Protein 3KBY (pdb70)

InterPro domains:
  IPR024469 Protein of unknown function DUF2538 [PF10804] (7-161)

Foldseek 3Di:
DPVVCVVVVVVVVVCLVVLVPADDPDVQLVVQLVVQCVLLVCVVPQLLSSLLSSLCSRCLNVVLDPQNPDPGSCPQQADPVAGDPSCPGDPLSNLVSQVSVVVVVRARDVVTSVVSVDPDPSNSSSVRSVCSNVVVPD/DPCCCLVVCLVPVVCVPCLVVQDDPDVQLSVQLVVVCVVQVVPVVQLLQSLLSSLCSRVQNVVLDPVVPQPGSCNQQADPVAGDPSCPGDPLSVLLNQVSVVVVPDARDVVTSVVSVDPDPSNSSSSSSVSSNNSNPD

Secondary structure (DSSP, 8-state):
------HHHHHHHH--TTGGGS--SSHHHHHHHHHHHHH-GGGTT-HHHHHHHHHHTSHHHHTTS-TTS-SSTTTTSEETTEE-----S-HHHHHHHHHHHHHTT---SSS-S-------S---HHHHHHHHHTTT--/------HHHHHTTT---SGGGS--SSHHHHHHHHHHHHHTTTTTTSHHHHHHHHHHTSHHHHTTS-GGG-SSTTGGGEETTEE-----S-HHHHHHHHHHHHHTT---SSS-S-------S---HHHHHHHHHTTT--

B-factor: mean 18.01, std 6.35, range [8.07, 43.48]

Organism: Staphylococcus aureus (NCBI:txid1280)

Sequence (276 aa):
GSHFNLEQQIIHSQDAHFRSEFFYVNHEHRENYEALLIYYKNSIDNPIVDGACYILALPEIFNSVDVFESELPFSWVYDENGITETKSLSIPLQYLVAAALEVTDVNIFKPSGFTGNNWNIAQRIFWQYTAIIRKEALGSHFNLEQQIIHSQDAHFRSEFFYVNHEHRENYEALLIYYKNSSIDNPIVDGACYILALPEIFNSVDVFESELPFSWVYDENGITETKSLSIPLQYLVAAALEVTDVNIFKPSGFTGNNWNIAQRIFWQYTAIIRKEAL

Solvent-accessible surface area: 14505 Å² total

Nearest PDB structures (foldseek):
  3kby-assembly1_B  TM=8.757E-01  e=1.570E-16  Staphylococcus aureus
  3kby-assembly1_B  TM=1.007E+00  e=5.842E-18  Staphylococcus aureus

Structure (mmCIF, N/CA/C/O backbone):
data_3KBY
#
_entry.id   3KBY
#
_cell.length_a   39.640
_cell.length_b   69.230
_cell.length_c   59.951
_cell.angle_alpha   90.00
_cell.angle_beta   105.29
_cell.angle_gamma   90.00
#
_symmetry.space_group_name_H-M   'P 1 21 1'
#
loop_
_entity.id
_entity.type
_entity.pdbx_description
1 polymer 'Putative uncharacterized protein'
2 non-polymer 1,2-ETHANEDIOL
3 water water
#
loop_
_atom_site.group_PDB
_atom_site.id
_atom_site.type_symbol
_atom_site.label_atom_id
_atom_site.label_alt_id
_atom_site.label_comp_id
_atom_site.label_asym_id
_atom_site.label_entity_id
_atom_site.label_seq_id
_atom_site.pdbx_PDB_ins_code
_atom_site.Cartn_x
_atom_site.Cartn_y
_atom_site.Cartn_z
_atom_site.occupancy
_atom_site.B_iso_or_equiv
_atom_site.auth_seq_id
_atom_site.auth_comp_id
_atom_site.auth_asym_id
_atom_site.auth_atom_id
_atom_site.pdbx_PDB_model_num
ATOM 1 N N . GLY A 1 1 ? -32.225 8.254 26.220 1.00 23.23 -2 GLY A N 1
ATOM 2 C CA . GLY A 1 1 ? -32.070 9.445 27.108 1.00 22.67 -2 GLY A CA 1
ATOM 3 C C . GLY A 1 1 ? -32.466 10.735 26.411 1.00 22.38 -2 GLY A C 1
ATOM 4 O O . GLY A 1 1 ? -33.209 10.711 25.424 1.00 22.53 -2 GLY A O 1
ATOM 5 N N . SER A 1 2 ? -31.959 11.859 26.918 1.00 21.39 -1 SER A N 1
ATOM 6 C CA . SER A 1 2 ? -32.322 13.188 26.410 1.00 20.27 -1 SER A CA 1
ATOM 7 C C . SER A 1 2 ? -31.760 13.440 25.024 1.00 19.55 -1 SER A C 1
ATOM 8 O O . SER A 1 2 ? -30.943 12.648 24.520 1.00 19.04 -1 SER A O 1
ATOM 11 N N . HIS A 1 3 ? -32.156 14.561 24.421 1.00 18.37 0 HIS A N 1
ATOM 12 C CA . HIS A 1 3 ? -31.623 14.912 23.112 1.00 17.72 0 HIS A CA 1
ATOM 13 C C . HIS A 1 3 ? -30.124 15.228 23.116 1.00 17.54 0 HIS A C 1
ATOM 14 O O . HIS A 1 3 ? -29.424 14.860 22.181 1.00 16.91 0 HIS A O 1
ATOM 29 N N . PHE A 1 5 ? -28.019 13.850 25.052 1.00 16.48 2 PHE A N 1
ATOM 30 C CA . PHE A 1 5 ? -27.397 12.544 25.135 1.00 17.00 2 PHE A CA 1
ATOM 31 C C . PHE A 1 5 ? -27.325 11.902 23.745 1.00 17.28 2 PHE A C 1
ATOM 32 O O . PHE A 1 5 ? -26.279 11.385 23.366 1.00 16.31 2 PHE A O 1
ATOM 40 N N . ASN A 1 6 ? -28.427 11.948 22.999 1.00 17.64 3 ASN A N 1
ATOM 41 C CA . ASN A 1 6 ? -28.436 11.451 21.603 1.00 18.82 3 ASN A CA 1
ATOM 42 C C . ASN A 1 6 ? -27.374 12.115 20.749 1.00 18.27 3 ASN A C 1
ATOM 43 O O . ASN A 1 6 ? -26.658 11.452 20.011 1.00 18.52 3 ASN A O 1
ATOM 56 N N . LEU A 1 8 ? -24.602 13.577 21.764 1.00 17.21 5 LEU A N 1
ATOM 57 C CA . LEU A 1 8 ? -23.276 13.218 22.243 1.00 17.61 5 LEU A CA 1
ATOM 58 C C . LEU A 1 8 ? -22.894 11.815 21.771 1.00 17.62 5 LEU A C 1
ATOM 59 O O . LEU A 1 8 ? -21.761 11.597 21.340 1.00 17.22 5 LEU A O 1
ATOM 64 N N . GLU A 1 9 ? -23.845 10.882 21.851 1.00 18.24 6 GLU A N 1
ATOM 65 C CA . GLU A 1 9 ? -23.639 9.510 21.397 1.00 19.77 6 GLU A CA 1
ATOM 66 C C . GLU A 1 9 ? -23.287 9.466 19.917 1.00 19.93 6 GLU A C 1
ATOM 67 O O . GLU A 1 9 ? -22.425 8.688 19.509 1.00 19.95 6 GLU A O 1
ATOM 73 N N . GLN A 1 10 ? -23.950 10.304 19.125 1.00 19.94 7 GLN A N 1
ATOM 74 C CA . GLN A 1 10 ? -23.690 10.363 17.690 1.00 20.69 7 GLN A CA 1
ATOM 75 C C . GLN A 1 10 ? -22.332 10.952 17.336 1.00 19.88 7 GLN A C 1
ATOM 76 O O . GLN A 1 10 ? -21.700 10.483 16.407 1.00 19.69 7 GLN A O 1
ATOM 82 N N . GLN A 1 11 ? -21.903 11.978 18.071 1.00 18.89 8 GLN A N 1
ATOM 83 C CA . GLN A 1 11 ? -20.563 12.529 17.931 1.00 18.83 8 GLN A CA 1
ATOM 84 C C . GLN A 1 11 ? -19.538 11.427 18.234 1.00 18.04 8 GLN A C 1
ATOM 85 O O . GLN A 1 11 ? -18.563 11.264 17.497 1.00 18.41 8 GLN A O 1
ATOM 91 N N . ILE A 1 12 ? -19.786 10.654 19.295 1.00 17.28 9 ILE A N 1
ATOM 92 C CA . ILE A 1 12 ? -18.896 9.553 19.690 1.00 16.81 9 ILE A CA 1
ATOM 93 C C . ILE A 1 12 ? -18.832 8.478 18.590 1.00 16.90 9 ILE A C 1
ATOM 94 O O . ILE A 1 12 ? -17.745 8.064 18.160 1.00 16.72 9 ILE A O 1
ATOM 99 N N . ILE A 1 13 ? -19.996 8.051 18.124 1.00 16.58 10 ILE A N 1
ATOM 100 C CA . ILE A 1 13 ? -20.061 7.054 17.067 1.00 17.60 10 ILE A CA 1
ATOM 101 C C . ILE A 1 13 ? -19.370 7.579 15.812 1.00 17.62 10 ILE A C 1
ATOM 102 O O . ILE A 1 13 ? -18.579 6.870 15.199 1.00 16.52 10 ILE A O 1
ATOM 107 N N . HIS A 1 14 ? -19.643 8.832 15.453 1.00 18.49 11 HIS A N 1
ATOM 108 C CA . HIS A 1 14 ? -19.048 9.406 14.250 1.00 19.55 11 HIS A CA 1
ATOM 109 C C . HIS A 1 14 ? -17.521 9.446 14.349 1.00 19.26 11 HIS A C 1
ATOM 110 O O . HIS A 1 14 ? -16.821 9.124 13.393 1.00 19.55 11 HIS A O 1
ATOM 117 N N . SER A 1 15 ? -17.008 9.835 15.507 1.00 19.34 12 SER A N 1
ATOM 118 C CA . SER A 1 15 ? -15.561 9.909 15.700 1.00 19.24 12 SER A CA 1
ATOM 119 C C . SER A 1 15 ? -14.902 8.510 15.680 1.00 18.72 12 SER A C 1
ATOM 120 O O . SER A 1 15 ? -13.788 8.367 15.186 1.00 17.71 12 SER A O 1
ATOM 123 N N . GLN A 1 16 ? -15.603 7.487 16.178 1.00 18.21 13 GLN A N 1
ATOM 124 C CA . GLN A 1 16 ? -15.143 6.093 16.048 1.00 18.61 13 GLN A CA 1
ATOM 125 C C . GLN A 1 16 ? -15.100 5.647 14.576 1.00 18.79 13 GLN A C 1
ATOM 126 O O . GLN A 1 16 ? -14.147 4.973 14.153 1.00 18.64 13 GLN A O 1
ATOM 132 N N . ASP A 1 17 ? -16.126 6.021 13.811 1.00 18.46 14 ASP A N 1
ATOM 133 C CA . ASP A 1 17 ? -16.183 5.711 12.373 1.00 19.31 14 ASP A CA 1
ATOM 134 C C . ASP A 1 17 ? -15.016 6.405 11.653 1.00 18.24 14 ASP A C 1
ATOM 135 O O . ASP A 1 17 ? -14.359 5.803 10.805 1.00 16.91 14 ASP A O 1
ATOM 148 N N . ALA A 1 19 ? -12.117 7.343 12.969 1.00 18.28 16 ALA A N 1
ATOM 149 C CA . ALA A 1 19 ? -10.890 6.644 13.375 1.00 18.24 16 ALA A CA 1
ATOM 150 C C . ALA A 1 19 ? -10.681 5.374 12.541 1.00 18.86 16 ALA A C 1
ATOM 151 O O . ALA A 1 19 ? -9.555 5.088 12.113 1.00 18.51 16 ALA A O 1
ATOM 153 N N . HIS A 1 20 ? -11.763 4.633 12.292 1.00 19.83 17 HIS A N 1
ATOM 154 C CA . HIS A 1 20 ? -11.712 3.438 11.444 1.00 20.86 17 HIS A CA 1
ATOM 155 C C . HIS A 1 20 ? -11.309 3.766 9.999 1.00 20.48 17 HIS A C 1
ATOM 156 O O . HIS A 1 20 ? -10.480 3.072 9.417 1.00 21.03 17 HIS A O 1
ATOM 163 N N . PHE A 1 21 ? -11.902 4.821 9.442 1.00 19.80 18 PHE A N 1
ATOM 164 C CA . PHE A 1 21 ? -11.552 5.356 8.124 1.00 19.68 18 PHE A CA 1
ATOM 165 C C . PHE A 1 21 ? -10.049 5.737 8.018 1.00 19.01 18 PHE A C 1
ATOM 166 O O . PHE A 1 21 ? -9.348 5.302 7.089 1.00 18.64 18 PHE A O 1
ATOM 174 N N . ARG A 1 22 ? -9.557 6.507 8.986 1.00 17.54 19 ARG A N 1
ATOM 175 C CA . ARG A 1 22 ? -8.145 6.895 9.022 1.00 16.87 19 ARG A CA 1
ATOM 176 C C . ARG A 1 22 ? -7.183 5.692 9.099 1.00 16.43 19 ARG A C 1
ATOM 177 O O . ARG A 1 22 ? -6.054 5.761 8.610 1.00 16.31 19 ARG A O 1
ATOM 185 N N . SER A 1 23 ? -7.642 4.594 9.696 1.00 16.96 20 SER A N 1
ATOM 186 C CA . SER A 1 23 ? -6.811 3.396 9.845 1.00 17.54 20 SER A CA 1
ATOM 187 C C . SER A 1 23 ? -6.411 2.782 8.495 1.00 17.27 20 SER A C 1
ATOM 188 O O . SER A 1 23 ? -5.422 2.052 8.428 1.00 18.17 20 SER A O 1
ATOM 191 N N . GLU A 1 24 ? -7.182 3.063 7.443 1.00 16.34 21 GLU A N 1
ATOM 192 C CA . GLU A 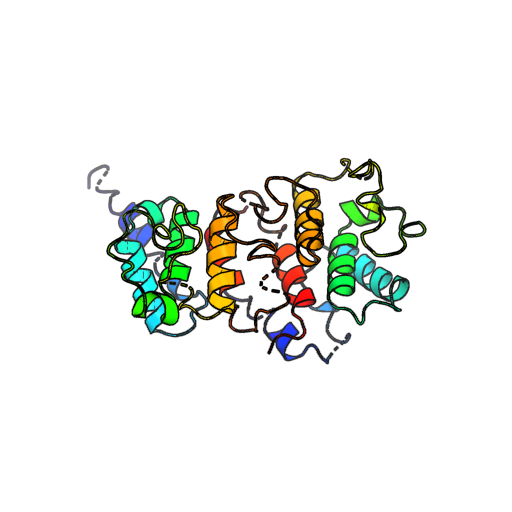1 24 ? -6.924 2.537 6.090 1.00 16.57 21 GLU A CA 1
ATOM 193 C C . GLU A 1 24 ? -6.054 3.459 5.202 1.00 14.79 21 GLU A C 1
ATOM 194 O O . GLU A 1 24 ? -5.771 3.124 4.044 1.00 14.05 21 GLU A O 1
ATOM 200 N N . PHE A 1 25 ? -5.631 4.610 5.734 1.00 12.79 22 PHE A N 1
ATOM 201 C CA . PHE A 1 25 ? -4.818 5.570 4.971 1.00 12.44 22 PHE A CA 1
ATOM 202 C C . PHE A 1 25 ? -3.434 5.011 4.698 1.00 12.34 22 PHE A C 1
ATOM 203 O O . PHE A 1 25 ? -2.979 4.087 5.389 1.00 12.15 22 PHE A O 1
ATOM 211 N N . PHE A 1 26 ? -2.743 5.588 3.721 1.00 11.92 23 PHE A N 1
ATOM 212 C CA . PHE A 1 26 ? -1.315 5.329 3.587 1.00 12.11 23 PHE A CA 1
ATOM 213 C C . PHE A 1 26 ? -0.571 5.972 4.762 1.00 12.25 23 PHE A C 1
ATOM 214 O O . PHE A 1 26 ? -0.860 7.112 5.116 1.00 12.16 23 PHE A O 1
ATOM 222 N N . TYR A 1 27 ? 0.377 5.233 5.344 1.00 11.74 24 TYR A N 1
ATOM 223 C CA . TYR A 1 27 ? 1.348 5.769 6.296 1.00 12.06 24 TYR A CA 1
ATOM 224 C C . TYR A 1 27 ? 2.726 5.200 5.975 1.00 12.30 24 TYR A C 1
ATOM 225 O O . TYR A 1 27 ? 2.842 4.058 5.505 1.00 13.06 24 TYR A O 1
ATOM 234 N N . VAL A 1 28 ? 3.777 5.967 6.230 1.00 12.26 25 VAL A N 1
ATOM 235 C CA . VAL A 1 28 ? 5.124 5.454 5.954 1.00 13.03 25 VAL A CA 1
ATOM 236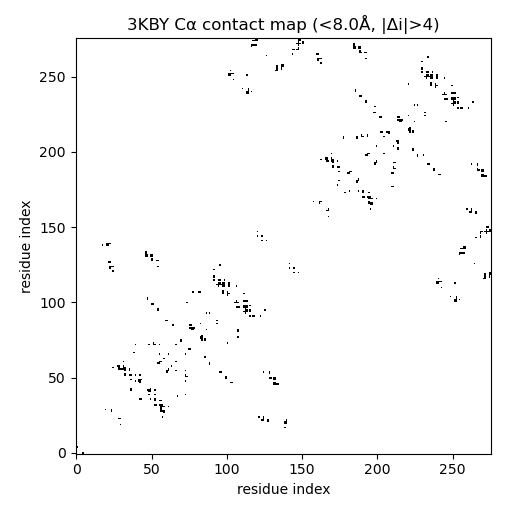 C C . VAL A 1 28 ? 5.477 4.339 6.926 1.00 13.08 25 VAL A C 1
ATOM 237 O O . VAL A 1 28 ? 6.248 3.450 6.577 1.00 12.55 25 VAL A O 1
ATOM 241 N N . ASN A 1 29 ? 4.900 4.391 8.129 1.00 12.44 26 ASN A N 1
ATOM 242 C CA . ASN A 1 29 ? 5.032 3.315 9.136 1.00 12.99 26 ASN A CA 1
ATOM 243 C C . ASN A 1 29 ? 4.032 3.499 10.274 1.00 12.69 26 ASN A C 1
ATOM 244 O O . ASN A 1 29 ? 3.244 4.442 10.268 1.00 11.60 26 ASN A O 1
ATOM 249 N N . HIS A 1 30 ? 4.057 2.594 11.251 1.00 12.70 27 HIS A N 1
ATOM 250 C CA . HIS A 1 30 ? 3.114 2.677 12.368 1.00 13.41 27 HIS A CA 1
ATOM 251 C C . HIS A 1 30 ? 3.327 3.917 13.240 1.00 12.99 27 HIS A C 1
ATOM 252 O O . HIS A 1 30 ? 2.376 4.415 13.832 1.00 13.11 27 HIS A O 1
ATOM 259 N N . GLU A 1 31 ? 4.573 4.382 13.335 1.00 13.20 28 GLU A N 1
ATOM 260 C CA . GLU A 1 31 ? 4.888 5.627 14.066 1.00 13.71 28 GLU A CA 1
ATOM 261 C C . GLU A 1 31 ? 4.174 6.818 13.438 1.00 13.06 28 GLU A C 1
ATOM 262 O O . GLU A 1 31 ? 3.558 7.633 14.129 1.00 12.46 28 GLU A O 1
ATOM 268 N N . HIS A 1 32 ? 4.261 6.913 12.116 1.00 12.09 29 HIS A N 1
ATOM 269 C CA . HIS A 1 32 ? 3.555 7.954 11.380 1.00 11.47 29 HIS A CA 1
ATOM 270 C C . HIS A 1 32 ? 2.063 7.957 11.755 1.00 11.75 29 HIS A C 1
ATOM 271 O O . HIS A 1 32 ? 1.479 9.019 12.039 1.00 10.74 29 HIS A O 1
ATOM 278 N N . ARG A 1 33 ? 1.450 6.773 11.784 1.00 11.86 30 ARG A N 1
ATOM 279 C CA . ARG A 1 33 ? 0.042 6.683 12.176 1.00 12.40 30 ARG A CA 1
ATOM 280 C C . ARG A 1 33 ? -0.194 7.147 13.617 1.00 12.37 30 ARG A C 1
ATOM 281 O O . ARG A 1 33 ? -1.135 7.906 13.875 1.00 12.19 30 ARG A O 1
ATOM 289 N N . GLU A 1 34 ? 0.645 6.697 14.552 1.00 12.30 31 GLU A N 1
ATOM 290 C CA . GLU A 1 34 ? 0.482 7.061 15.977 1.00 13.13 31 GLU A CA 1
ATOM 291 C C . GLU A 1 34 ? 0.602 8.587 16.163 1.00 12.26 31 GLU A C 1
ATOM 292 O O . GLU A 1 34 ? -0.217 9.209 16.858 1.00 12.49 31 GLU A O 1
ATOM 298 N N . ASN A 1 35 ? 1.625 9.167 15.523 1.00 11.81 32 ASN A N 1
ATOM 299 C CA . ASN A 1 35 ? 1.868 10.615 15.539 1.00 11.32 32 ASN A CA 1
ATOM 300 C C . ASN A 1 35 ? 0.649 11.398 15.040 1.00 11.35 32 ASN A C 1
ATOM 301 O O . ASN A 1 35 ? 0.246 12.430 15.603 1.00 10.53 32 ASN A O 1
ATOM 306 N N . TYR A 1 36 ? 0.066 10.900 13.961 1.00 10.77 33 TYR A N 1
ATOM 307 C CA . TYR A 1 36 ? -1.045 11.550 13.328 1.00 11.37 33 TYR A CA 1
ATOM 308 C C . TYR A 1 36 ? -2.222 11.624 14.308 1.00 11.88 33 TYR A C 1
ATOM 309 O O . TYR A 1 36 ? -2.803 12.700 14.485 1.00 11.61 33 TYR A O 1
ATOM 318 N N . GLU A 1 37 ? -2.532 10.505 14.970 1.00 12.13 34 GLU A N 1
ATOM 319 C CA . GLU A 1 37 ? -3.648 10.470 15.921 1.00 13.06 34 GLU A CA 1
ATOM 320 C C . GLU A 1 37 ? -3.380 11.415 17.100 1.00 12.91 34 GLU A C 1
ATOM 321 O O . GLU A 1 37 ? -4.287 12.103 17.560 1.00 12.80 34 GLU A O 1
ATOM 327 N N . ALA A 1 38 ? -2.129 11.466 17.554 1.00 12.26 35 ALA A N 1
ATOM 328 C CA . ALA A 1 38 ? -1.701 12.383 18.608 1.00 12.40 35 ALA A CA 1
ATOM 329 C C . ALA A 1 38 ? -1.862 13.844 18.200 1.00 12.79 35 ALA A C 1
ATOM 330 O O . ALA A 1 38 ? -2.334 14.665 18.995 1.00 13.20 35 ALA A O 1
ATOM 332 N N . LEU A 1 39 ? -1.497 14.172 16.959 1.00 13.10 36 LEU A N 1
ATOM 333 C CA . LEU A 1 39 ? -1.618 15.561 16.480 1.00 13.34 36 LEU A CA 1
ATOM 334 C C . LEU A 1 39 ? -3.087 15.969 16.284 1.00 13.53 36 LEU A C 1
ATOM 335 O O . LEU A 1 39 ? -3.470 17.113 16.581 1.00 14.25 36 LEU A O 1
ATOM 340 N N . LEU A 1 40 ? -3.917 15.033 15.834 1.00 13.86 37 LEU A N 1
ATOM 341 C CA . LEU A 1 40 ? -5.339 15.315 15.655 1.00 14.70 37 LEU A CA 1
ATOM 342 C C . LEU A 1 40 ? -5.990 15.699 16.977 1.00 15.53 37 LEU A C 1
ATOM 343 O O . LEU A 1 40 ? -6.840 16.593 17.008 1.00 15.53 37 LEU A O 1
ATOM 348 N N . ILE A 1 41 ? -5.572 15.029 18.054 1.00 16.28 38 ILE A N 1
ATOM 349 C CA . ILE A 1 41 ? -6.032 15.369 19.406 1.00 17.38 38 ILE A CA 1
ATOM 350 C C . ILE A 1 41 ? -5.532 16.760 19.796 1.00 18.09 38 ILE A C 1
ATOM 351 O O . ILE A 1 41 ? -6.301 17.570 20.293 1.00 18.36 38 ILE A O 1
ATOM 356 N N . TYR A 1 42 ? -4.242 17.029 19.569 1.00 18.75 39 TYR A N 1
ATOM 357 C CA . TYR A 1 42 ? -3.645 18.306 19.939 1.00 19.91 39 TYR A CA 1
ATOM 358 C C . TYR A 1 42 ? -4.280 19.500 19.210 1.00 21.41 39 TYR A C 1
ATOM 359 O O . TYR A 1 42 ? -4.647 20.493 19.848 1.00 20.48 39 TYR A O 1
ATOM 368 N N . TYR A 1 43 ? -4.407 19.397 17.884 1.00 22.71 40 TYR A N 1
ATOM 369 C CA . TYR A 1 43 ? -5.004 20.457 17.063 1.00 25.22 40 TYR A CA 1
ATOM 370 C C . TYR A 1 43 ? -6.501 20.219 16.859 1.00 26.76 40 TYR A C 1
ATOM 371 O O . TYR A 1 43 ? -6.908 19.724 15.816 1.00 27.86 40 TYR A O 1
ATOM 380 N N . LYS A 1 44 ? -7.313 20.591 17.848 1.00 28.52 41 LYS A N 1
ATOM 381 C CA . LYS A 1 44 ? -8.786 20.386 17.831 1.00 29.95 41 LYS A CA 1
ATOM 382 C C . LYS A 1 44 ? -9.562 20.921 16.622 1.00 30.15 41 LYS A C 1
ATOM 383 O O . LYS A 1 44 ? -10.634 20.396 16.310 1.00 30.71 41 LYS A O 1
ATOM 389 N N . ASN A 1 45 ? -9.047 21.973 15.978 1.00 29.62 42 ASN A N 1
ATOM 390 C CA . ASN A 1 45 ? -9.603 22.496 14.723 1.00 29.05 42 ASN A CA 1
ATOM 391 C C . ASN A 1 45 ? -9.486 21.510 13.550 1.00 28.41 42 ASN A C 1
ATOM 392 O O . ASN A 1 45 ? -9.915 21.803 12.442 1.00 27.40 42 ASN A O 1
ATOM 397 N N . SER A 1 46 ? -8.860 20.363 13.788 1.00 28.29 43 SER A N 1
ATOM 398 C CA . SER A 1 46 ? -8.669 19.352 12.739 1.00 28.63 43 SER A CA 1
ATOM 399 C C . SER A 1 46 ? -9.979 18.632 12.464 1.00 29.15 43 SER A C 1
ATOM 400 O O . SER A 1 46 ? -10.277 18.277 11.323 1.00 29.41 43 SER A O 1
ATOM 403 N N . ILE A 1 47 ? -10.772 18.448 13.517 1.00 30.04 44 ILE A N 1
ATOM 404 C CA . ILE A 1 47 ? -12.060 17.754 13.399 1.00 30.15 44 ILE A CA 1
ATOM 405 C C . ILE A 1 47 ? -13.006 18.415 12.381 1.00 29.58 44 ILE A C 1
ATOM 406 O O . ILE A 1 47 ? -13.838 17.732 11.778 1.00 30.53 44 ILE A O 1
ATOM 411 N N . ASP A 1 48 ? -12.879 19.727 12.177 1.00 28.19 45 ASP A N 1
ATOM 412 C CA . ASP A 1 48 ? -13.761 20.406 11.224 1.00 26.94 45 ASP A CA 1
ATOM 413 C C . ASP A 1 48 ? -13.071 21.111 10.046 1.00 24.58 45 ASP A C 1
ATOM 414 O O . ASP A 1 48 ? -13.727 21.381 9.048 1.00 25.39 45 ASP A O 1
ATOM 419 N N . ASN A 1 49 ? -11.781 21.425 10.160 1.00 21.47 46 ASN A N 1
ATOM 420 C CA . ASN A 1 49 ? -11.065 22.063 9.051 1.00 19.04 46 ASN A CA 1
ATOM 421 C C . ASN A 1 49 ? -10.120 21.073 8.365 1.00 16.64 46 ASN A C 1
ATOM 422 O O . ASN A 1 49 ? -9.062 20.758 8.918 1.00 15.76 46 ASN A O 1
ATOM 427 N N . PRO A 1 50 ? -10.487 20.596 7.153 1.00 14.81 47 PRO A N 1
ATOM 428 C CA . PRO A 1 50 ? -9.645 19.613 6.442 1.00 13.52 47 PRO A CA 1
ATOM 429 C C . PRO A 1 50 ? -8.187 20.055 6.289 1.00 13.02 47 PRO A C 1
ATOM 430 O O . PRO A 1 50 ? -7.312 19.208 6.257 1.00 12.35 47 PRO A O 1
ATOM 434 N N . ILE A 1 51 ? -7.932 21.364 6.222 1.00 13.42 48 ILE A N 1
ATOM 435 C CA . ILE A 1 51 ? -6.569 21.869 6.038 1.00 14.34 48 ILE A CA 1
ATOM 436 C C . ILE A 1 51 ? -5.708 21.583 7.268 1.00 13.48 48 ILE A C 1
ATOM 437 O O . ILE A 1 51 ? -4.513 21.278 7.146 1.00 13.42 48 ILE A O 1
ATOM 442 N N . VAL A 1 52 ? -6.315 21.686 8.452 1.00 12.41 49 VAL A N 1
ATOM 443 C CA . VAL A 1 52 ? -5.609 21.373 9.693 1.00 12.88 49 VAL A CA 1
ATOM 444 C C . VAL A 1 52 ? -5.377 19.864 9.808 1.00 12.38 49 VAL A C 1
ATOM 445 O O . VAL A 1 52 ? -4.300 19.424 10.177 1.00 12.87 49 VAL A O 1
ATOM 449 N N . ASP A 1 53 ? -6.401 19.087 9.479 1.00 11.84 50 ASP A N 1
ATOM 450 C CA . ASP A 1 53 ? -6.273 17.637 9.425 1.00 11.05 50 ASP A CA 1
ATOM 451 C C . ASP A 1 53 ? -5.109 17.224 8.505 1.00 11.11 50 ASP A C 1
ATOM 452 O O . ASP A 1 53 ? -4.226 16.471 8.917 1.00 10.33 50 ASP A O 1
ATOM 457 N N . GLY A 1 54 ? -5.092 17.746 7.279 1.00 10.38 51 GLY A N 1
ATOM 458 C CA . GLY A 1 54 ? -4.001 17.463 6.351 1.00 10.42 51 GLY A CA 1
ATOM 459 C C . GLY A 1 54 ? -2.648 17.849 6.912 1.00 10.18 51 GLY A C 1
ATOM 460 O O . GLY A 1 54 ? -1.674 17.103 6.809 1.00 9.49 51 GLY A O 1
ATOM 461 N N . ALA A 1 55 ? -2.586 19.011 7.546 1.00 10.66 52 ALA A N 1
ATOM 462 C CA . ALA A 1 55 ? -1.352 19.462 8.172 1.00 10.94 52 ALA A CA 1
ATOM 463 C C . ALA A 1 55 ? -0.846 18.497 9.244 1.00 11.03 52 ALA A C 1
ATOM 464 O O . ALA A 1 55 ? 0.349 18.191 9.269 1.00 11.08 52 ALA A O 1
ATOM 466 N N . CYS A 1 56 ? -1.743 18.029 10.121 1.00 11.17 53 CYS A N 1
ATOM 467 C CA . CYS A 1 56 ? -1.407 16.985 11.090 1.00 11.47 53 CYS A CA 1
ATOM 468 C C . CYS A 1 56 ? -0.815 15.738 10.426 1.00 11.32 53 CYS A C 1
ATOM 469 O O . CYS A 1 56 ? 0.108 15.129 10.969 1.00 10.19 53 CYS A O 1
ATOM 472 N N . TYR A 1 57 ? -1.375 15.346 9.275 1.00 11.15 54 TYR A N 1
ATOM 473 C CA . TYR A 1 57 ? -0.880 14.159 8.564 1.00 10.56 54 TYR A CA 1
ATOM 474 C C . TYR A 1 57 ? 0.594 14.344 8.140 1.00 11.45 54 TYR A C 1
ATOM 475 O O . TYR A 1 57 ? 1.395 13.411 8.253 1.00 10.73 54 TYR A O 1
ATOM 484 N N . ILE A 1 58 ? 0.946 15.556 7.700 1.00 10.94 55 ILE A N 1
ATOM 485 C CA . ILE A 1 58 ? 2.323 15.869 7.286 1.00 11.45 55 ILE A CA 1
ATOM 486 C C . ILE A 1 58 ? 3.257 16.000 8.504 1.00 11.02 55 ILE A C 1
ATOM 487 O O . ILE A 1 58 ? 4.342 15.416 8.522 1.00 10.91 55 ILE A O 1
ATOM 492 N N . LEU A 1 59 ? 2.832 16.779 9.503 1.00 10.92 56 LEU A N 1
ATOM 493 C CA . LEU A 1 59 ? 3.619 16.967 10.731 1.00 11.75 56 LEU A CA 1
ATOM 494 C C . LEU A 1 59 ? 3.914 15.654 11.450 1.00 11.47 56 LEU A C 1
ATOM 495 O O . LEU A 1 59 ? 4.932 15.527 12.117 1.00 11.59 56 LEU A O 1
ATOM 500 N N . ALA A 1 60 ? 3.014 14.688 11.288 1.00 11.78 57 ALA A N 1
ATOM 501 C CA . ALA A 1 60 ? 3.194 13.341 11.843 1.00 11.35 57 ALA A CA 1
ATOM 502 C C . ALA A 1 60 ? 4.309 12.509 11.215 1.00 10.85 57 ALA A C 1
ATOM 503 O O . ALA A 1 60 ? 4.716 11.486 11.784 1.00 11.11 57 ALA A O 1
ATOM 505 N N . LEU A 1 61 ? 4.769 12.887 10.030 1.00 11.44 58 LEU A N 1
ATOM 506 C CA . LEU A 1 61 ? 5.895 12.163 9.413 1.00 12.31 58 LEU A CA 1
ATOM 507 C C . LEU A 1 61 ? 7.078 12.140 10.380 1.00 12.45 58 LEU A C 1
ATOM 508 O O . LEU A 1 61 ? 7.484 13.197 10.868 1.00 13.22 58 LEU A O 1
ATOM 513 N N . PRO A 1 62 ? 7.601 10.943 10.687 1.00 13.80 59 PRO A N 1
ATOM 514 C CA . PRO A 1 62 ? 8.644 10.822 11.714 1.00 14.88 59 PRO A CA 1
ATOM 515 C C . PRO A 1 62 ? 9.839 11.764 11.522 1.00 15.80 59 PRO A C 1
ATOM 516 O O . PRO A 1 62 ? 10.360 12.305 12.507 1.00 15.97 59 PRO A O 1
ATOM 520 N N . GLU A 1 63 ? 10.242 12.008 10.276 1.00 17.05 60 GLU A N 1
ATOM 521 C CA . GLU A 1 63 ? 11.357 12.932 10.027 1.00 18.20 60 GLU A CA 1
ATOM 522 C C . GLU A 1 63 ? 11.040 14.347 10.496 1.00 17.95 60 GLU A C 1
ATOM 523 O O . GLU A 1 63 ? 11.939 15.080 10.930 1.00 18.47 60 GLU A O 1
ATOM 529 N N . ILE A 1 64 ? 9.764 14.732 10.421 1.00 16.71 61 ILE A N 1
ATOM 530 C CA . ILE A 1 64 ? 9.328 16.047 10.910 1.00 17.27 61 ILE A CA 1
ATOM 531 C C . ILE A 1 64 ? 9.040 15.959 12.409 1.00 17.52 61 ILE A C 1
ATOM 532 O O . ILE A 1 64 ? 9.587 16.728 13.204 1.00 18.14 61 ILE A O 1
ATOM 537 N N . PHE A 1 65 ? 8.173 15.018 12.777 1.00 17.74 62 PHE A N 1
ATOM 538 C CA . PHE A 1 65 ? 7.713 14.846 14.152 1.00 18.35 62 PHE A CA 1
ATOM 539 C C . PHE A 1 65 ? 8.870 14.755 15.154 1.00 19.30 62 PHE A C 1
ATOM 540 O O . PHE A 1 65 ? 8.785 15.296 16.247 1.00 20.32 62 PHE A O 1
ATOM 548 N N . ASN A 1 66 ? 9.936 14.064 14.777 1.00 20.33 63 ASN A N 1
ATOM 549 C CA . ASN A 1 66 ? 11.036 13.784 15.699 1.00 21.91 63 ASN A CA 1
ATOM 550 C C . ASN A 1 66 ? 12.127 14.846 15.691 1.00 23.37 63 ASN A C 1
ATOM 551 O O . ASN A 1 66 ? 13.030 14.824 16.532 1.00 23.35 63 ASN A O 1
ATOM 556 N N . SER A 1 67 ? 12.040 15.776 14.745 1.00 24.45 64 SER A N 1
ATOM 557 C CA . SER A 1 67 ? 13.092 16.785 14.579 1.00 26.14 64 SER A CA 1
ATOM 558 C C . SER A 1 67 ? 12.561 18.167 14.879 1.00 26.43 64 SER A C 1
ATOM 559 O O . SER A 1 67 ? 13.321 19.142 14.888 1.00 27.26 64 SER A O 1
ATOM 562 N N . VAL A 1 68 ? 11.257 18.246 15.138 1.00 26.74 65 VAL A N 1
ATOM 563 C CA . VAL A 1 68 ? 10.556 19.517 15.308 1.00 26.89 65 VAL A CA 1
ATOM 564 C C . VAL A 1 68 ? 9.614 19.453 16.513 1.00 27.82 65 VAL A C 1
ATOM 565 O O . VAL A 1 68 ? 8.885 18.472 16.686 1.00 27.34 65 VAL A O 1
ATOM 569 N N . ASP A 1 69 ? 9.622 20.494 17.349 1.00 28.33 66 ASP A N 1
ATOM 570 C CA . ASP A 1 69 ? 8.677 20.551 18.462 1.00 29.78 66 ASP A CA 1
ATOM 571 C C . ASP A 1 69 ? 7.306 20.962 17.938 1.00 30.08 66 ASP A C 1
ATOM 572 O O . ASP A 1 69 ? 6.949 22.135 17.945 1.00 30.32 66 ASP A O 1
ATOM 577 N N . VAL A 1 70 ? 6.545 19.977 17.479 1.00 30.95 67 VAL A N 1
ATOM 578 C CA . VAL A 1 70 ? 5.237 20.219 16.859 1.00 31.34 67 VAL A CA 1
ATOM 579 C C . VAL A 1 70 ? 4.147 20.580 17.867 1.00 32.14 67 VAL A C 1
ATOM 580 O O . VAL A 1 70 ? 3.070 21.045 17.481 1.00 33.15 67 VAL A O 1
ATOM 584 N N . PHE A 1 71 ? 4.418 20.368 19.153 1.00 32.35 68 PHE A N 1
ATOM 585 C CA . PHE A 1 71 ? 3.434 20.655 20.201 1.00 32.96 68 PHE A CA 1
ATOM 586 C C . PHE A 1 71 ? 3.650 22.029 20.859 1.00 33.22 68 PHE A C 1
ATOM 587 O O . PHE A 1 71 ? 3.010 22.340 21.870 1.00 33.29 68 PHE A O 1
ATOM 595 N N . GLU A 1 72 ? 4.554 22.833 20.295 1.00 33.44 69 GLU A N 1
ATOM 596 C CA . GLU A 1 72 ? 4.859 24.157 20.852 1.00 33.87 69 GLU A CA 1
ATOM 597 C C . GLU A 1 72 ? 4.169 25.288 20.085 1.00 33.40 69 GLU A C 1
ATOM 598 O O . GLU A 1 72 ? 3.971 26.372 20.631 1.00 33.84 69 GLU A O 1
ATOM 604 N N . SER A 1 73 ? 3.813 25.027 18.828 1.00 32.75 70 SER A N 1
ATOM 605 C CA . SER A 1 73 ? 3.263 26.054 17.943 1.00 31.77 70 SER A CA 1
ATOM 606 C C . SER A 1 73 ? 1.728 26.093 17.974 1.00 30.60 70 SER A C 1
ATOM 607 O O . SER A 1 73 ? 1.068 25.053 17.962 1.00 30.79 70 SER A O 1
ATOM 610 N N . GLU A 1 74 ? 1.171 27.299 18.031 1.00 28.80 71 GLU A N 1
ATOM 611 C CA . GLU A 1 74 ? -0.276 27.468 18.097 1.00 27.62 71 GLU A CA 1
ATOM 612 C C . GLU A 1 74 ? -0.919 27.007 16.787 1.00 25.81 71 GLU A C 1
ATOM 613 O O . GLU A 1 74 ? -1.974 26.377 16.794 1.00 26.13 71 GLU A O 1
ATOM 619 N N . LEU A 1 75 ? -0.251 27.313 15.680 1.00 23.88 72 LEU A N 1
ATOM 620 C CA . LEU A 1 75 ? -0.693 26.941 14.349 1.00 21.69 72 LEU A CA 1
ATOM 621 C C . LEU A 1 75 ? 0.244 25.886 13.775 1.00 20.55 72 LEU A C 1
ATOM 622 O O . LEU A 1 75 ? 1.453 25.963 13.971 1.00 19.02 72 LEU A O 1
ATOM 627 N N . PRO A 1 76 ? -0.316 24.895 13.057 1.00 19.45 73 PRO A N 1
ATOM 628 C CA . PRO A 1 76 ? 0.433 23.745 12.551 1.00 19.32 73 PRO A CA 1
ATOM 629 C C . PRO A 1 76 ? 1.818 24.012 11.921 1.00 19.32 73 PRO A C 1
ATOM 630 O O . PRO A 1 76 ? 2.790 23.317 12.263 1.00 20.33 73 PRO A O 1
ATOM 634 N N . PHE A 1 77 ? 1.917 24.994 11.033 1.00 17.87 74 PHE A N 1
ATOM 635 C CA . PHE A 1 77 ? 3.175 25.220 10.306 1.00 16.56 74 PHE A CA 1
ATOM 636 C C . PHE A 1 77 ? 3.829 26.556 10.684 1.00 16.73 74 PHE A C 1
ATOM 637 O O . PHE A 1 77 ? 4.637 27.112 9.930 1.00 15.45 74 PHE A O 1
ATOM 645 N N . SER A 1 78 ? 3.521 27.045 11.879 1.00 16.67 75 SER A N 1
ATOM 646 C CA . SER A 1 78 ? 4.076 28.329 12.315 1.00 17.48 75 SER A CA 1
ATOM 647 C C . SER A 1 78 ? 5.617 28.347 12.395 1.00 16.95 75 SER A C 1
ATOM 648 O O . SER A 1 78 ? 6.231 29.418 12.288 1.00 17.57 75 SER A O 1
ATOM 651 N N . TRP A 1 79 ? 6.232 27.173 12.542 1.00 15.21 76 TRP A N 1
ATOM 652 C CA . TRP A 1 79 ? 7.693 27.061 12.683 1.00 14.31 76 TRP A CA 1
ATOM 653 C C . TRP A 1 79 ? 8.437 27.091 11.343 1.00 13.38 76 TRP A C 1
ATOM 654 O O . TRP A 1 79 ? 9.676 27.075 11.314 1.00 13.08 76 TRP A O 1
ATOM 665 N N . VAL A 1 80 ? 7.692 27.120 10.240 1.00 12.33 77 VAL A N 1
ATOM 666 C CA . VAL A 1 80 ? 8.285 26.922 8.903 1.00 11.46 77 VAL A CA 1
ATOM 667 C C . VAL A 1 80 ? 9.008 28.172 8.403 1.00 11.49 77 VAL A C 1
ATOM 668 O O . VAL A 1 80 ? 10.094 28.074 7.821 1.00 11.36 77 VAL A O 1
ATOM 672 N N . TYR A 1 81 ? 8.410 29.343 8.636 1.00 10.78 78 TYR A N 1
ATOM 673 C CA . TYR A 1 81 ? 8.985 30.591 8.116 1.00 10.98 78 TYR A CA 1
ATOM 674 C C . TYR A 1 81 ? 8.725 31.761 9.057 1.00 10.88 78 TYR A C 1
ATOM 675 O O . TYR A 1 81 ? 7.833 31.706 9.920 1.00 11.37 78 TYR A O 1
ATOM 684 N N . ASP A 1 82 ? 9.516 32.806 8.894 1.00 11.04 79 ASP A N 1
ATOM 685 C CA . ASP A 1 82 ? 9.293 34.072 9.591 1.00 11.28 79 ASP A CA 1
ATOM 686 C C . ASP A 1 82 ? 9.635 35.201 8.637 1.00 11.33 79 ASP A C 1
ATOM 687 O O . ASP A 1 82 ? 9.738 34.968 7.432 1.00 10.96 79 ASP A O 1
ATOM 692 N N . GLU A 1 83 ? 9.796 36.421 9.151 1.00 11.51 80 GLU A N 1
ATOM 693 C CA . GLU A 1 83 ? 10.075 37.591 8.294 1.00 12.60 80 GLU A CA 1
ATOM 694 C C . GLU A 1 83 ? 11.344 37.460 7.439 1.00 12.72 80 GLU A C 1
ATOM 695 O O . GLU A 1 83 ? 11.490 38.165 6.438 1.00 13.06 80 GLU A O 1
ATOM 701 N N . ASN A 1 84 ? 12.252 36.564 7.833 1.00 13.48 81 ASN A N 1
ATOM 702 C CA . ASN A 1 84 ? 13.506 36.380 7.121 1.00 13.99 81 ASN A CA 1
ATOM 703 C C . ASN A 1 84 ? 13.547 35.194 6.169 1.00 14.38 81 ASN A C 1
ATOM 704 O O . ASN A 1 84 ? 14.606 34.894 5.607 1.00 14.90 81 ASN A O 1
ATOM 709 N N . GLY A 1 85 ? 12.395 34.549 5.976 1.00 13.22 82 GLY A N 1
ATOM 710 C CA . GLY A 1 85 ? 12.265 33.418 5.063 1.00 13.73 82 GLY A CA 1
ATOM 711 C C . GLY A 1 85 ? 12.130 32.119 5.820 1.00 12.98 82 GLY A C 1
ATOM 712 O O . GLY A 1 85 ? 11.700 32.123 6.967 1.00 12.65 82 GLY A O 1
ATOM 713 N N . ILE A 1 86 ? 12.497 30.996 5.204 1.00 13.32 83 ILE A N 1
ATOM 714 C CA . ILE A 1 86 ? 12.381 29.733 5.939 1.00 14.33 83 ILE A CA 1
ATOM 715 C C . ILE A 1 86 ? 13.362 29.684 7.126 1.00 14.07 83 ILE A C 1
ATOM 716 O O . ILE A 1 86 ? 14.443 30.285 7.100 1.00 14.80 83 ILE A O 1
ATOM 721 N N . THR A 1 87 ? 12.949 28.992 8.171 1.00 14.61 84 THR A N 1
ATOM 722 C CA . THR A 1 87 ? 13.679 28.966 9.432 1.00 14.93 84 THR A CA 1
ATOM 723 C C . THR A 1 87 ? 14.754 27.887 9.379 1.00 15.16 84 THR A C 1
ATOM 724 O O . THR A 1 87 ? 14.740 27.023 8.489 1.00 14.95 84 THR A O 1
ATOM 728 N N . GLU A 1 88 ? 15.664 27.916 10.345 1.00 15.91 85 GLU A N 1
ATOM 729 C CA . GLU A 1 88 ? 16.692 26.882 10.452 1.00 17.14 85 GLU A CA 1
ATOM 730 C C . GLU A 1 88 ? 16.086 25.482 10.628 1.00 16.78 85 GLU A C 1
ATOM 731 O O . GLU A 1 88 ? 16.614 24.496 10.108 1.00 16.37 85 GLU A O 1
ATOM 737 N N . THR A 1 89 ? 14.956 25.395 11.335 1.00 16.92 86 THR A N 1
ATOM 738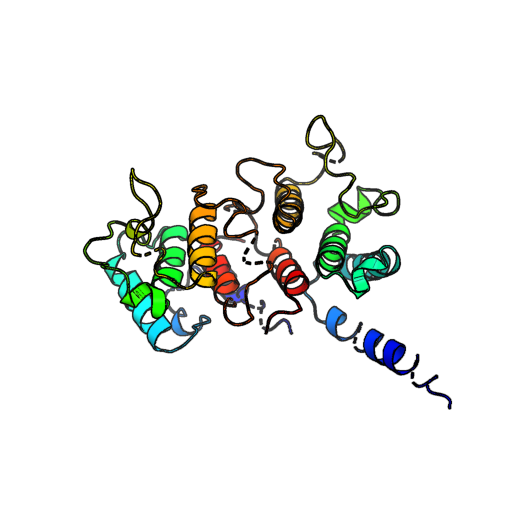 C CA . THR A 1 89 ? 14.281 24.109 11.525 1.00 16.68 86 THR A CA 1
ATOM 739 C C . THR A 1 89 ? 13.805 23.524 10.199 1.00 16.33 86 THR A C 1
ATOM 740 O O . THR A 1 89 ? 13.978 22.318 9.938 1.00 16.49 86 THR A O 1
ATOM 752 N N . LYS A 1 91 ? 15.005 24.354 7.186 1.00 15.44 88 LYS A N 1
ATOM 753 C CA . LYS A 1 91 ? 16.231 24.050 6.414 1.00 16.29 88 LYS A CA 1
ATOM 754 C C . LYS A 1 91 ? 16.881 22.713 6.780 1.00 16.70 88 LYS A C 1
ATOM 755 O O . LYS A 1 91 ? 17.540 22.088 5.941 1.00 17.36 88 LYS A O 1
ATOM 761 N N . SER A 1 92 ? 16.686 22.272 8.020 1.00 16.22 89 SER A N 1
ATOM 762 C CA . SER A 1 92 ? 17.269 21.013 8.501 1.00 17.02 89 SER A CA 1
ATOM 763 C C . SER A 1 92 ? 16.556 19.762 7.968 1.00 16.39 89 SER A C 1
ATOM 764 O O . SER A 1 92 ? 17.078 18.636 8.076 1.00 15.97 89 SER A O 1
ATOM 767 N N . LEU A 1 93 ? 15.348 19.945 7.424 1.00 15.38 90 LEU A N 1
ATOM 768 C CA . LEU A 1 93 ? 14.581 18.826 6.892 1.00 14.93 90 LEU A CA 1
ATOM 769 C C . LEU A 1 93 ? 15.122 18.458 5.515 1.00 14.85 90 LEU A C 1
ATOM 770 O O . LEU A 1 93 ? 15.675 19.311 4.833 1.00 14.84 90 LEU A O 1
ATOM 775 N N . SER A 1 94 ? 14.970 17.190 5.134 1.00 15.13 91 SER A N 1
ATOM 776 C CA . SER A 1 94 ? 15.325 16.730 3.784 1.00 15.19 91 SER A CA 1
ATOM 777 C C . SER A 1 94 ? 14.613 17.596 2.738 1.00 15.12 91 SER A C 1
ATOM 778 O O . SER A 1 94 ? 13.478 18.030 2.946 1.00 15.11 91 SER A O 1
ATOM 781 N N . ILE A 1 95 ? 15.283 17.842 1.622 1.00 14.86 92 ILE A N 1
ATOM 782 C CA . ILE A 1 95 ? 14.727 18.654 0.528 1.00 15.04 92 ILE A CA 1
ATOM 783 C C . ILE A 1 95 ? 13.316 18.175 0.066 1.00 14.32 92 ILE A C 1
ATOM 784 O O . ILE A 1 95 ? 12.406 18.987 -0.036 1.00 13.41 92 ILE A O 1
ATOM 789 N N . PRO A 1 96 ? 13.130 16.856 -0.194 1.00 14.81 93 PRO A N 1
ATOM 790 C CA . PRO A 1 96 ? 11.777 16.454 -0.623 1.00 14.56 93 PRO A CA 1
ATOM 791 C C . PRO A 1 96 ? 10.690 16.717 0.432 1.00 14.07 93 PRO A C 1
ATOM 792 O O . PRO A 1 96 ? 9.558 16.968 0.066 1.00 13.34 93 PRO A O 1
ATOM 796 N N . LEU A 1 97 ? 11.029 16.638 1.721 1.00 13.71 94 LEU A N 1
ATOM 797 C CA . LEU A 1 97 ? 10.062 16.935 2.770 1.00 13.96 94 LEU A CA 1
ATOM 798 C C . LEU A 1 97 ? 9.809 18.428 2.794 1.00 13.20 94 LEU A C 1
ATOM 799 O O . LEU A 1 97 ? 8.698 18.860 3.056 1.00 12.81 94 LEU A O 1
ATOM 804 N N . GLN A 1 98 ? 10.845 19.222 2.537 1.00 12.27 95 GLN A N 1
ATOM 805 C CA . GLN A 1 98 ? 10.629 20.667 2.396 1.00 11.99 95 GLN A CA 1
ATOM 806 C C . GLN A 1 98 ? 9.603 20.958 1.301 1.00 11.80 95 GLN A C 1
ATOM 807 O O . GLN A 1 98 ? 8.731 21.796 1.476 1.00 11.57 95 GLN A O 1
ATOM 813 N N . TYR A 1 99 ? 9.687 20.238 0.186 1.00 11.98 96 TYR A N 1
ATOM 814 C CA . TYR A 1 99 ? 8.721 20.429 -0.889 1.00 12.30 96 TYR A CA 1
ATOM 815 C C . TYR A 1 99 ? 7.306 20.071 -0.461 1.00 12.25 96 TYR A C 1
ATOM 816 O O . TYR A 1 99 ? 6.365 20.767 -0.847 1.00 12.04 96 TYR A O 1
ATOM 825 N N . LEU A 1 100 ? 7.158 18.978 0.296 1.00 12.22 97 LEU A N 1
ATOM 826 C CA . LEU A 1 100 ? 5.842 18.563 0.810 1.00 12.23 97 LEU A CA 1
ATOM 827 C C . LEU A 1 100 ? 5.241 19.632 1.728 1.00 11.43 97 LEU A C 1
ATOM 828 O O . LEU A 1 100 ? 4.066 19.986 1.597 1.00 11.32 97 LEU A O 1
ATOM 833 N N . VAL A 1 101 ? 6.061 20.151 2.646 1.00 10.36 98 VAL A N 1
ATOM 834 C CA . VAL A 1 101 ? 5.622 21.195 3.559 1.00 9.66 98 VAL A CA 1
ATOM 835 C C . VAL A 1 101 ? 5.227 22.425 2.755 1.00 9.66 98 VAL A C 1
ATOM 836 O O . VAL A 1 101 ? 4.184 23.012 2.987 1.00 9.39 98 VAL A O 1
ATOM 840 N N . ALA A 1 102 ? 6.035 22.778 1.766 1.00 10.03 99 ALA A N 1
ATOM 841 C CA . ALA A 1 102 ? 5.731 23.949 0.955 1.00 9.76 99 ALA A CA 1
ATOM 842 C C . ALA A 1 102 ? 4.439 23.727 0.140 1.00 9.96 99 ALA A C 1
ATOM 843 O O . ALA A 1 102 ? 3.640 24.643 -0.016 1.00 9.10 99 ALA A O 1
ATOM 845 N N . ALA A 1 103 ? 4.213 22.512 -0.352 1.00 9.74 100 ALA A N 1
ATOM 846 C CA . ALA A 1 103 ? 2.980 22.240 -1.120 1.00 10.30 100 ALA A CA 1
ATOM 847 C C . ALA A 1 103 ? 1.746 22.349 -0.230 1.00 9.75 100 ALA A C 1
ATOM 848 O O . ALA A 1 103 ? 0.706 22.850 -0.654 1.00 9.61 100 ALA A O 1
ATOM 850 N N . ALA A 1 104 ? 1.871 21.906 1.019 1.00 9.99 101 ALA A N 1
ATOM 851 C CA . ALA A 1 104 ? 0.791 22.061 2.004 1.00 9.82 101 ALA A CA 1
ATOM 852 C C . ALA A 1 104 ? 0.474 23.544 2.261 1.00 10.26 101 ALA A C 1
ATOM 853 O O . ALA A 1 104 ? -0.691 23.955 2.316 1.00 10.59 101 ALA A O 1
ATOM 855 N N . LEU A 1 105 ? 1.504 24.358 2.407 1.00 10.10 102 LEU A N 1
ATOM 856 C CA . LEU A 1 105 ? 1.282 25.795 2.569 1.00 10.31 102 LEU A CA 1
ATOM 857 C C . LEU A 1 105 ? 0.645 26.409 1.326 1.00 10.49 102 LEU A C 1
ATOM 858 O O . LEU A 1 105 ? -0.190 27.316 1.438 1.00 10.44 102 LEU A O 1
ATOM 863 N N . GLU A 1 106 ? 1.010 25.894 0.149 1.00 11.10 103 GLU A N 1
ATOM 864 C CA . GLU A 1 106 ? 0.420 26.379 -1.106 1.00 11.70 103 GLU A CA 1
ATOM 865 C C . GLU A 1 106 ? -1.083 26.130 -1.205 1.00 11.72 103 GLU A C 1
ATOM 866 O O . GLU A 1 106 ? -1.799 26.913 -1.836 1.00 11.77 103 GLU A O 1
ATOM 872 N N . VAL A 1 107 ? -1.569 25.062 -0.563 1.00 11.77 104 VAL A N 1
ATOM 873 C CA . VAL A 1 107 ? -3.014 24.845 -0.460 1.00 11.54 104 VAL A CA 1
ATOM 874 C C . VAL A 1 107 ? -3.691 26.040 0.198 1.00 12.40 104 VAL A C 1
ATOM 875 O O . VAL A 1 107 ? -4.802 26.404 -0.182 1.00 12.93 104 VAL A O 1
ATOM 879 N N . THR A 1 108 ? -3.001 26.669 1.152 1.00 12.43 105 THR A N 1
ATOM 880 C CA . THR A 1 108 ? -3.544 27.849 1.845 1.00 12.99 105 THR A CA 1
ATOM 881 C C . THR A 1 108 ? -3.151 29.175 1.179 1.00 13.54 105 THR A C 1
ATOM 882 O O . THR A 1 108 ? -3.411 30.240 1.743 1.00 14.26 105 THR A O 1
ATOM 886 N N . ASP A 1 109 ? -2.547 29.102 -0.018 1.00 13.26 106 ASP A N 1
ATOM 887 C CA . ASP A 1 109 ? -2.095 30.277 -0.793 1.00 14.01 106 ASP A CA 1
ATOM 888 C C . ASP A 1 109 ? -0.959 31.015 -0.077 1.00 13.67 106 ASP A C 1
ATOM 889 O O . ASP A 1 109 ? -0.880 32.247 -0.083 1.00 13.70 106 ASP A O 1
ATOM 894 N N . VAL A 1 110 ? -0.081 30.236 0.536 1.00 13.64 107 VAL A N 1
ATOM 895 C CA . VAL A 1 110 ? 1.103 30.741 1.182 1.00 13.97 107 VAL A CA 1
ATOM 896 C C . VAL A 1 110 ? 2.246 30.100 0.415 1.00 14.33 107 VAL A C 1
ATOM 897 O O . VAL A 1 110 ? 2.471 28.888 0.507 1.00 13.21 107 VAL A O 1
ATOM 901 N N . ASN A 1 111 ? 2.938 30.916 -0.372 1.00 15.02 108 ASN A N 1
ATOM 902 C CA . ASN A 1 111 ? 3.979 30.423 -1.268 1.00 16.16 108 ASN A CA 1
ATOM 903 C C . ASN A 1 111 ? 5.346 30.810 -0.729 1.00 16.34 108 ASN A C 1
ATOM 904 O O . ASN A 1 111 ? 5.735 31.986 -0.769 1.00 17.15 108 ASN A O 1
ATOM 909 N N . ILE A 1 112 ? 6.056 29.826 -0.182 1.00 16.08 109 ILE A N 1
ATOM 910 C CA . ILE A 1 112 ? 7.336 30.082 0.487 1.00 16.34 109 ILE A CA 1
ATOM 911 C C . ILE A 1 112 ? 8.549 29.888 -0.430 1.00 16.45 109 ILE A C 1
ATOM 912 O O . ILE A 1 112 ? 9.618 30.412 -0.133 1.00 16.56 109 ILE A O 1
ATOM 917 N N . PHE A 1 113 ? 8.382 29.136 -1.522 1.00 16.25 110 PHE A N 1
ATOM 918 C CA . PHE A 1 113 ? 9.477 28.881 -2.484 1.00 16.92 110 PHE A CA 1
ATOM 919 C C . PHE A 1 113 ? 9.101 29.293 -3.890 1.00 17.32 110 PHE A C 1
ATOM 920 O O . PHE A 1 113 ? 7.931 29.266 -4.257 1.00 16.25 110 PHE A O 1
ATOM 928 N N . LYS A 1 114 ? 10.123 29.620 -4.684 1.00 18.12 111 LYS A N 1
ATOM 929 C CA . LYS A 1 114 ? 9.975 29.794 -6.130 1.00 19.14 111 LYS A CA 1
ATOM 930 C C . LYS A 1 114 ? 11.184 29.139 -6.800 1.00 19.05 111 LYS A C 1
ATOM 931 O O . LYS A 1 114 ? 12.321 29.535 -6.534 1.00 19.49 111 LYS A O 1
ATOM 937 N N . PRO A 1 115 ? 10.948 28.115 -7.646 1.00 18.10 112 PRO A N 1
ATOM 938 C CA . PRO A 1 115 ? 9.657 27.509 -7.965 1.00 16.96 112 PRO A CA 1
ATOM 939 C C . PRO A 1 115 ? 8.951 26.902 -6.739 1.00 15.41 112 PRO A C 1
ATOM 940 O O . PRO A 1 115 ? 9.585 26.627 -5.708 1.00 14.83 112 PRO A O 1
ATOM 944 N N . SER A 1 116 ? 7.643 26.699 -6.866 1.00 14.52 113 SER A N 1
ATOM 945 C CA . SER A 1 116 ? 6.804 26.277 -5.742 1.00 13.43 113 SER A CA 1
ATOM 946 C C . SER A 1 116 ? 7.124 24.860 -5.270 1.00 12.91 113 SER A C 1
ATOM 947 O O . SER A 1 116 ? 7.763 24.068 -5.990 1.00 12.22 113 SER A O 1
ATOM 950 N N . GLY A 1 117 ? 6.671 24.527 -4.060 1.00 11.39 114 GLY A N 1
ATOM 951 C CA . GLY A 1 117 ? 6.847 23.179 -3.548 1.00 11.66 114 GLY A CA 1
ATOM 952 C C . GLY A 1 117 ? 6.161 22.143 -4.428 1.00 11.92 114 GLY A C 1
ATOM 953 O O . GLY A 1 117 ? 6.698 21.044 -4.633 1.00 11.87 114 GLY A O 1
ATOM 954 N N . PHE A 1 118 ? 4.990 22.497 -4.959 1.00 12.00 115 PHE A N 1
ATOM 955 C CA . PHE A 1 118 ? 4.264 21.623 -5.880 1.00 12.24 115 PHE A CA 1
ATOM 956 C C . PHE A 1 118 ? 5.062 21.364 -7.155 1.00 11.99 115 PHE A C 1
ATOM 957 O O . PHE A 1 118 ? 5.219 20.213 -7.573 1.00 11.44 115 PHE A O 1
ATOM 965 N N . THR A 1 119 ? 5.579 22.433 -7.755 1.00 12.56 116 THR A N 1
ATOM 966 C CA . THR A 1 119 ? 6.420 22.315 -8.945 1.00 12.88 116 THR A CA 1
ATOM 967 C C . THR A 1 119 ? 7.628 21.404 -8.707 1.00 13.06 116 THR A C 1
ATOM 968 O O . THR A 1 119 ? 7.883 20.475 -9.478 1.00 12.67 116 THR A O 1
ATOM 980 N N . GLY A 1 121 ? 8.204 19.271 -6.233 1.00 11.95 118 GLY A N 1
ATOM 981 C CA . GLY A 1 121 ? 7.746 17.938 -5.885 1.00 11.71 118 GLY A CA 1
ATOM 982 C C . GLY A 1 121 ? 7.404 17.108 -7.108 1.00 11.81 118 GLY A C 1
ATOM 983 O O . GLY A 1 121 ? 7.782 15.934 -7.192 1.00 12.22 118 GLY A O 1
ATOM 992 N N . ASN A 1 123 ? 8.566 17.268 -10.003 1.00 11.52 120 ASN A N 1
ATOM 993 C CA . ASN A 1 123 ? 9.768 16.936 -10.768 1.00 12.27 120 ASN A CA 1
ATOM 994 C C . ASN A 1 123 ? 10.794 16.081 -10.013 1.00 12.90 120 ASN A C 1
ATOM 995 O O . ASN A 1 123 ? 11.841 15.761 -10.581 1.00 13.54 120 ASN A O 1
ATOM 1000 N N . ASN A 1 124 ? 10.494 15.716 -8.767 1.00 12.08 121 ASN A N 1
ATOM 1001 C CA . ASN A 1 124 ? 11.499 15.112 -7.872 1.00 12.85 121 ASN A CA 1
ATOM 1002 C C . ASN A 1 124 ? 11.060 14.008 -6.917 1.00 12.59 121 ASN A C 1
ATOM 1003 O O . ASN A 1 124 ? 11.859 13.147 -6.598 1.00 12.31 121 ASN A O 1
ATOM 1008 N N . TRP A 1 125 ? 9.807 14.031 -6.454 1.00 12.04 122 TRP A N 1
ATOM 1009 C CA . TRP A 1 125 ? 9.354 13.084 -5.434 1.00 11.67 122 TRP A CA 1
ATOM 1010 C C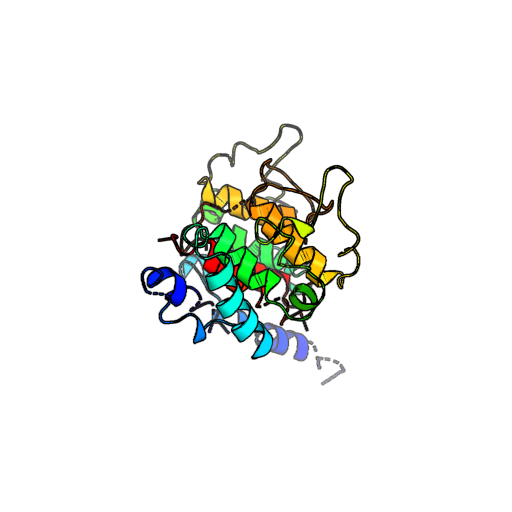 . TRP A 1 125 ? 9.455 11.632 -5.861 1.00 11.76 122 TRP A C 1
ATOM 1011 O O . TRP A 1 125 ? 9.064 11.273 -6.987 1.00 11.78 122 TRP A O 1
ATOM 1022 N N . ASN A 1 126 ? 9.974 10.799 -4.956 1.00 11.10 123 ASN A N 1
ATOM 1023 C CA . ASN A 1 126 ? 9.992 9.346 -5.177 1.00 11.40 123 ASN A CA 1
ATOM 1024 C C . ASN A 1 126 ? 8.600 8.718 -4.928 1.00 11.35 123 ASN A C 1
ATOM 1025 O O . ASN A 1 126 ? 7.620 9.443 -4.732 1.00 11.68 123 ASN A O 1
ATOM 1030 N N . ILE A 1 127 ? 8.495 7.388 -4.978 1.00 11.21 124 ILE A N 1
ATOM 1031 C CA . ILE A 1 127 ? 7.175 6.743 -4.855 1.00 11.61 124 ILE A CA 1
ATOM 1032 C C . ILE A 1 127 ? 6.564 6.960 -3.471 1.00 11.54 124 ILE A C 1
ATOM 1033 O O . ILE A 1 127 ? 5.382 7.297 -3.353 1.00 10.97 124 ILE A O 1
ATOM 1038 N N . ALA A 1 128 ? 7.369 6.755 -2.425 1.00 11.92 125 ALA A N 1
ATOM 1039 C CA . ALA A 1 128 ? 6.915 6.970 -1.045 1.00 12.62 125 ALA A CA 1
ATOM 1040 C C . ALA A 1 128 ? 6.380 8.380 -0.877 1.00 12.55 125 ALA A C 1
ATOM 1041 O O . ALA A 1 128 ? 5.302 8.605 -0.301 1.00 12.65 125 ALA A O 1
ATOM 1043 N N . GLN A 1 129 ? 7.121 9.339 -1.407 1.00 12.19 126 GLN A N 1
ATOM 1044 C CA . GLN A 1 129 ? 6.732 10.747 -1.301 1.00 12.15 126 GLN A CA 1
ATOM 1045 C C . GLN A 1 129 ? 5.452 11.034 -2.091 1.00 11.78 126 GLN A C 1
ATOM 1046 O O . GLN A 1 129 ? 4.624 11.838 -1.666 1.00 12.08 126 GLN A O 1
ATOM 1060 N N . ARG A 1 131 ? 3.059 8.784 -2.471 1.00 10.16 128 ARG A N 1
ATOM 1061 C CA . ARG A 1 131 ? 1.995 8.184 -1.647 1.00 9.81 128 ARG A CA 1
ATOM 1062 C C . ARG A 1 131 ? 1.579 9.140 -0.515 1.00 9.35 128 ARG A C 1
ATOM 1063 O O . ARG A 1 131 ? 0.400 9.274 -0.190 1.00 9.83 128 ARG A O 1
ATOM 1071 N N . ILE A 1 132 ? 2.566 9.788 0.094 1.00 9.42 129 ILE A N 1
ATOM 1072 C CA . ILE A 1 132 ? 2.297 10.799 1.121 1.00 9.64 129 ILE A CA 1
ATOM 1073 C C . ILE A 1 132 ? 1.501 11.958 0.532 1.00 9.64 129 ILE A C 1
ATOM 1074 O O . ILE A 1 132 ? 0.458 12.332 1.065 1.00 10.56 129 ILE A O 1
ATOM 1079 N N . PHE A 1 133 ? 1.968 12.489 -0.596 1.00 10.53 130 PHE A N 1
ATOM 1080 C CA . PHE A 1 133 ? 1.298 13.613 -1.270 1.00 10.73 130 PHE A CA 1
ATOM 1081 C C . PHE A 1 133 ? -0.164 13.271 -1.594 1.00 10.94 130 PHE A C 1
ATOM 1082 O O . PHE A 1 133 ? -1.068 14.058 -1.292 1.00 11.21 130 PHE A O 1
ATOM 1090 N N . TRP A 1 134 ? -0.390 12.090 -2.187 1.00 10.03 131 TRP A N 1
ATOM 1091 C CA . TRP A 1 134 ? -1.734 11.679 -2.572 1.00 9.91 131 TRP A CA 1
ATOM 1092 C C . TRP A 1 134 ? -2.633 11.569 -1.350 1.00 9.48 131 TRP A C 1
ATOM 1093 O O . TRP A 1 134 ? -3.742 12.084 -1.347 1.00 9.81 131 TRP A O 1
ATOM 1104 N N . GLN A 1 135 ? -2.155 10.896 -0.316 1.00 8.89 132 GLN A N 1
ATOM 1105 C CA . GLN A 1 135 ? -2.925 10.785 0.911 1.00 8.88 132 GLN A CA 1
ATOM 1106 C C . GLN A 1 135 ? -3.254 12.166 1.525 1.00 8.73 132 GLN A C 1
ATOM 1107 O O . GLN A 1 135 ? -4.391 12.428 1.919 1.00 9.23 132 GLN A O 1
ATOM 1113 N N . TYR A 1 136 ? -2.262 13.046 1.565 1.00 8.47 133 TYR A N 1
ATOM 1114 C CA . TYR A 1 136 ? -2.450 14.418 2.043 1.00 9.19 133 TYR A CA 1
ATOM 1115 C C . TYR A 1 136 ? -3.568 15.106 1.255 1.00 8.96 133 TYR A C 1
ATOM 1116 O O . TYR A 1 136 ? -4.486 15.680 1.845 1.00 8.86 133 TYR A O 1
ATOM 1125 N N . THR A 1 137 ? -3.471 15.075 -0.076 1.00 9.24 134 THR A N 1
ATOM 1126 C CA . THR A 1 137 ? -4.474 15.748 -0.915 1.00 10.10 134 THR A CA 1
ATOM 1127 C C . THR A 1 137 ? -5.890 15.166 -0.739 1.00 10.28 134 THR A C 1
ATOM 1128 O O . THR A 1 137 ? -6.872 15.903 -0.826 1.00 10.34 134 THR A O 1
ATOM 1132 N N . ALA A 1 138 ? -5.985 13.859 -0.465 1.00 9.63 135 ALA A N 1
ATOM 1133 C CA . ALA A 1 138 ? -7.276 13.204 -0.296 1.00 11.24 135 ALA A CA 1
ATOM 1134 C C . ALA A 1 138 ? -7.921 13.670 1.000 1.00 10.80 135 ALA A C 1
ATOM 1135 O O . ALA A 1 138 ? -9.141 13.817 1.062 1.00 12.81 135 ALA A O 1
ATOM 1137 N N . ILE A 1 139 ? -7.093 13.948 2.010 1.00 10.74 136 ILE A N 1
ATOM 1138 C CA . ILE A 1 139 ? -7.571 14.512 3.287 1.00 10.95 136 ILE A CA 1
ATOM 1139 C C . ILE A 1 139 ? -8.090 15.939 3.091 1.00 11.02 136 ILE A C 1
ATOM 1140 O O . ILE A 1 139 ? -9.208 16.276 3.500 1.00 10.49 136 ILE A O 1
ATOM 1145 N N . ILE A 1 140 ? -7.279 16.760 2.432 1.00 10.79 137 ILE A N 1
ATOM 1146 C CA . ILE A 1 140 ? -7.637 18.147 2.150 1.00 11.42 137 ILE A CA 1
ATOM 1147 C C . ILE A 1 140 ? -8.975 18.227 1.421 1.00 11.71 137 ILE A C 1
ATOM 1148 O O . ILE A 1 140 ? -9.792 19.103 1.716 1.00 12.48 137 ILE A O 1
ATOM 1153 N N . ARG A 1 141 ? -9.183 17.329 0.460 1.00 11.15 138 ARG A N 1
ATOM 1154 C CA . ARG A 1 141 ? -10.389 17.358 -0.368 1.00 12.33 138 ARG A CA 1
ATOM 1155 C C . ARG A 1 141 ? -11.441 16.339 0.080 1.00 12.53 138 ARG A C 1
ATOM 1156 O O . ARG A 1 141 ? -12.245 15.867 -0.730 1.00 13.27 138 ARG A O 1
ATOM 1164 N N . LYS A 1 142 ? -11.439 16.018 1.371 1.00 13.38 139 LYS A N 1
ATOM 1165 C CA . LYS A 1 142 ? -12.359 15.020 1.924 1.00 15.11 139 LYS A CA 1
ATOM 1166 C C . LYS A 1 142 ? -13.816 15.362 1.613 1.00 15.78 139 LYS A C 1
ATOM 1167 O O . LYS A 1 142 ? -14.647 14.456 1.524 1.00 15.41 139 LYS A O 1
ATOM 1173 N N . GLU A 1 143 ? -14.122 16.654 1.449 1.00 16.83 140 GLU A N 1
ATOM 1174 C CA . GLU A 1 143 ? -15.507 17.084 1.158 1.00 18.62 140 GLU A CA 1
ATOM 1175 C C . GLU A 1 143 ? -15.931 16.929 -0.301 1.00 19.02 140 GLU A C 1
ATOM 1176 O O . GLU A 1 143 ? -17.103 17.133 -0.626 1.00 19.66 140 GLU A O 1
ATOM 1182 N N . ALA A 1 144 ? -14.997 16.565 -1.176 1.00 19.00 141 ALA A N 1
ATOM 1183 C CA . ALA A 1 144 ? -15.278 16.490 -2.618 1.00 19.78 141 ALA A CA 1
ATOM 1184 C C . ALA A 1 144 ? -16.465 15.579 -2.908 1.00 20.11 141 ALA A C 1
ATOM 1185 O O . ALA A 1 144 ? -16.614 14.528 -2.276 1.00 20.30 141 ALA A O 1
ATOM 1187 N N . LEU A 1 145 ? -17.294 15.991 -3.870 1.00 21.42 142 LEU A N 1
ATOM 1188 C CA . LEU A 1 145 ? -18.563 15.310 -4.179 1.00 22.74 142 LEU A CA 1
ATOM 1189 C C . LEU A 1 145 ? -18.491 14.514 -5.476 1.00 23.02 142 LEU A C 1
ATOM 1190 O O . LEU A 1 145 ? -17.633 14.764 -6.330 1.00 23.00 142 LEU A O 1
ATOM 1196 N N . GLY B 1 1 ? -11.347 3.780 -0.126 1.00 25.41 -2 GLY B N 1
ATOM 1197 C CA . GLY B 1 1 ? -10.085 3.402 0.570 1.00 25.10 -2 GLY B CA 1
ATOM 1198 C C . GLY B 1 1 ? -8.849 3.679 -0.268 1.00 24.54 -2 GLY B C 1
ATOM 1199 O O . GLY B 1 1 ? -8.802 4.629 -1.060 1.00 25.66 -2 GLY B O 1
ATOM 1200 N N . SER B 1 2 ? -7.844 2.831 -0.099 1.00 23.69 -1 SER B N 1
ATOM 1201 C CA . SER B 1 2 ? -6.542 3.028 -0.735 1.00 21.98 -1 SER B CA 1
ATOM 1202 C C . SER B 1 2 ? -6.410 2.495 -2.170 1.00 20.01 -1 SER B C 1
ATOM 1203 O O . SER B 1 2 ? -5.318 2.520 -2.724 1.00 18.66 -1 SER B O 1
ATOM 1206 N N . HIS B 1 3 ? -7.504 2.016 -2.765 1.00 18.20 0 HIS B N 1
ATOM 1207 C CA . HIS B 1 3 ? -7.392 1.234 -4.008 1.00 16.24 0 HIS B CA 1
ATOM 1208 C C . HIS B 1 3 ? -6.791 1.986 -5.184 1.00 15.16 0 HIS B C 1
ATOM 1209 O O . HIS B 1 3 ? -5.884 1.467 -5.849 1.00 14.25 0 HIS B O 1
ATOM 1224 N N . PHE B 1 5 ? -4.861 4.626 -5.070 1.00 12.52 2 PHE B N 1
ATOM 1225 C CA . PHE B 1 5 ? -3.462 4.980 -4.819 1.00 11.28 2 PHE B CA 1
ATOM 1226 C C . PHE B 1 5 ? -2.542 3.770 -4.951 1.00 11.46 2 PHE B C 1
ATOM 1227 O O . PHE B 1 5 ? -1.395 3.911 -5.408 1.00 11.44 2 PHE B O 1
ATOM 1235 N N . ASN B 1 6 ? -3.039 2.600 -4.557 1.00 11.59 3 ASN B N 1
ATOM 1236 C CA . ASN B 1 6 ? -2.303 1.355 -4.807 1.00 12.15 3 ASN B CA 1
ATOM 1237 C C . ASN B 1 6 ? -2.137 1.113 -6.296 1.00 12.44 3 ASN B C 1
ATOM 1238 O O . ASN B 1 6 ? -1.043 0.824 -6.757 1.00 11.89 3 ASN B O 1
ATOM 1251 N N . LEU B 1 8 ? -2.165 3.403 -8.777 1.00 12.90 5 LEU B N 1
ATOM 1252 C CA . LEU B 1 8 ? -1.177 4.352 -9.296 1.00 12.00 5 LEU B CA 1
ATOM 1253 C C . LEU B 1 8 ? 0.272 4.000 -8.930 1.00 12.50 5 LEU B C 1
ATOM 1254 O O . LEU B 1 8 ? 1.166 4.157 -9.764 1.00 12.14 5 LEU B O 1
ATOM 1259 N N . GLU B 1 9 ? 0.527 3.539 -7.703 1.00 11.79 6 GLU B N 1
AT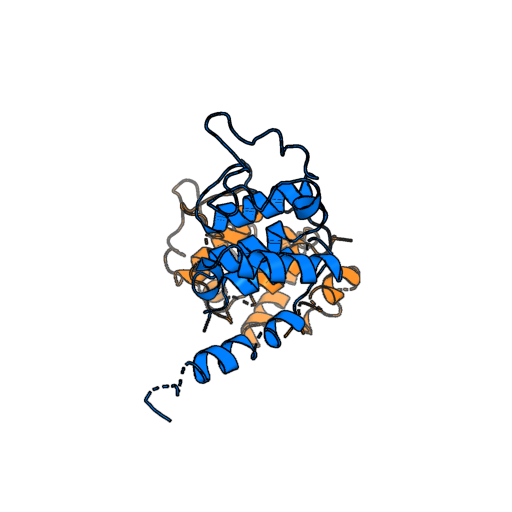OM 1260 C CA . GLU B 1 9 ? 1.885 3.095 -7.382 1.00 12.71 6 GLU B CA 1
ATOM 1261 C C . GLU B 1 9 ? 2.329 1.928 -8.290 1.00 13.09 6 GLU B C 1
ATOM 1262 O O . GLU B 1 9 ? 3.473 1.892 -8.781 1.00 12.67 6 GLU B O 1
ATOM 1268 N N . GLN B 1 10 ? 1.423 0.981 -8.527 1.00 12.95 7 GLN B N 1
ATOM 1269 C CA . GLN B 1 10 ? 1.726 -0.128 -9.438 1.00 13.56 7 GLN B CA 1
ATOM 1270 C C . GLN B 1 10 ? 2.074 0.349 -10.848 1.00 13.60 7 GLN B C 1
ATOM 1271 O O . GLN B 1 10 ? 3.006 -0.178 -11.461 1.00 13.46 7 GLN B O 1
ATOM 1277 N N . GLN B 1 11 ? 1.358 1.361 -11.343 1.00 12.60 8 GLN B N 1
ATOM 1278 C CA . GLN B 1 11 ? 1.670 1.971 -12.641 1.00 12.85 8 GLN B CA 1
ATOM 1279 C C . GLN B 1 11 ? 3.088 2.518 -12.689 1.00 13.93 8 GLN B C 1
ATOM 1280 O O . GLN B 1 11 ? 3.812 2.292 -13.674 1.00 13.85 8 GLN B O 1
ATOM 1286 N N . ILE B 1 12 ? 3.492 3.222 -11.627 1.00 13.27 9 ILE B N 1
ATOM 1287 C CA . ILE B 1 12 ? 4.829 3.821 -11.601 1.00 13.90 9 ILE B CA 1
ATOM 1288 C C . ILE B 1 12 ? 5.880 2.719 -11.492 1.00 14.59 9 ILE B C 1
ATOM 1289 O O . ILE B 1 12 ? 6.852 2.711 -12.245 1.00 14.99 9 ILE B O 1
ATOM 1294 N N . ILE B 1 13 ? 5.667 1.784 -10.573 1.00 14.74 10 ILE B N 1
ATOM 1295 C CA . ILE B 1 13 ? 6.630 0.697 -10.365 1.00 16.13 10 ILE B CA 1
ATOM 1296 C C . ILE B 1 13 ? 6.928 0.006 -11.690 1.00 16.89 10 ILE B C 1
ATOM 1297 O O . ILE B 1 13 ? 8.085 -0.272 -12.010 1.00 16.68 10 ILE B O 1
ATOM 1302 N N . HIS B 1 14 ? 5.882 -0.226 -12.473 1.00 17.38 11 HIS B N 1
ATOM 1303 C CA . HIS B 1 14 ? 6.008 -0.959 -13.726 1.00 18.79 11 HIS B CA 1
ATOM 1304 C C . HIS B 1 14 ? 5.978 -0.075 -14.960 1.00 19.03 11 HIS B C 1
ATOM 1305 O O . HIS B 1 14 ? 5.622 -0.552 -16.045 1.00 18.40 11 HIS B O 1
ATOM 1312 N N . SER B 1 15 ? 6.371 1.195 -14.811 1.00 19.54 12 SER B N 1
ATOM 1313 C CA . SER B 1 15 ? 6.201 2.175 -15.893 1.00 21.26 12 SER B CA 1
ATOM 1314 C C . SER B 1 15 ? 7.024 1.897 -17.154 1.00 22.35 12 SER B C 1
ATOM 1315 O O . SER B 1 15 ? 6.724 2.450 -18.217 1.00 23.05 12 SER B O 1
ATOM 1318 N N . GLN B 1 16 ? 8.058 1.066 -17.053 1.00 23.58 13 GLN B N 1
ATOM 1319 C CA . GLN B 1 16 ? 8.778 0.693 -18.273 1.00 25.18 13 GLN B CA 1
ATOM 1320 C C . GLN B 1 16 ? 7.867 -0.103 -19.223 1.00 25.24 13 GLN B C 1
ATOM 1321 O O . GLN B 1 16 ? 8.116 -0.169 -20.426 1.00 25.26 13 GLN B O 1
ATOM 1327 N N . ASP B 1 17 ? 6.789 -0.659 -18.666 1.00 25.14 14 ASP B N 1
ATOM 1328 C CA . ASP B 1 17 ? 5.792 -1.418 -19.424 1.00 25.17 14 ASP B CA 1
ATOM 1329 C C . ASP B 1 17 ? 4.470 -0.657 -19.602 1.00 24.83 14 ASP B C 1
ATOM 1330 O O . ASP B 1 17 ? 3.461 -1.242 -20.004 1.00 24.41 14 ASP B O 1
ATOM 1343 N N . ALA B 1 19 ? 3.174 1.467 -21.720 1.00 24.57 16 ALA B N 1
ATOM 1344 C CA . ALA B 1 19 ? 2.518 1.386 -23.039 1.00 24.59 16 ALA B CA 1
ATOM 1345 C C . ALA B 1 19 ? 1.520 0.218 -23.149 1.00 24.43 16 ALA B C 1
ATOM 1346 O O . ALA B 1 19 ? 0.559 0.287 -23.910 1.00 24.87 16 ALA B O 1
ATOM 1348 N N . HIS B 1 20 ? 1.747 -0.838 -22.368 1.00 24.11 17 HIS B N 1
ATOM 1349 C CA . HIS B 1 20 ? 0.915 -2.042 -22.406 1.00 23.87 17 HIS B CA 1
ATOM 1350 C C . HIS B 1 20 ? -0.250 -2.038 -21.412 1.00 23.12 17 HIS B C 1
ATOM 1351 O O . HIS B 1 20 ? -1.111 -2.906 -21.490 1.00 23.05 17 HIS B O 1
ATOM 1358 N N . PHE B 1 21 ? -0.274 -1.083 -20.480 1.00 21.84 18 PHE B N 1
ATOM 1359 C CA . PHE B 1 21 ? -1.383 -1.010 -19.510 1.00 20.63 18 PHE B CA 1
ATOM 1360 C C . PHE B 1 21 ? -2.095 0.335 -19.411 1.00 20.38 18 PHE B C 1
ATOM 1361 O O . PHE B 1 21 ? -2.797 0.603 -18.433 1.00 20.01 18 PHE B O 1
ATOM 1369 N N . ARG B 1 22 ? -1.943 1.170 -20.433 1.00 20.45 19 ARG B N 1
ATOM 1370 C CA . ARG B 1 22 ? -2.663 2.455 -20.460 1.00 20.16 19 ARG B CA 1
ATOM 1371 C C . ARG B 1 22 ? -4.179 2.284 -20.401 1.00 20.02 19 ARG B C 1
ATOM 1372 O O . ARG B 1 22 ? -4.888 3.157 -19.894 1.00 18.75 19 ARG B O 1
ATOM 1380 N N . SER B 1 23 ? -4.675 1.156 -20.909 1.00 19.50 20 SER B N 1
ATOM 1381 C CA . SER B 1 23 ? -6.109 0.875 -20.877 1.00 19.93 20 SER B CA 1
ATOM 1382 C C . SER B 1 23 ? -6.624 0.764 -19.433 1.00 19.01 20 SER B C 1
ATOM 1383 O O . SER B 1 23 ? -7.813 0.946 -19.179 1.00 19.72 20 SER B O 1
ATOM 1386 N N . GLU B 1 24 ? -5.715 0.483 -18.505 1.00 18.10 21 GLU B N 1
ATOM 1387 C CA . GLU B 1 24 ? -6.037 0.309 -17.088 1.00 17.68 21 GLU B CA 1
ATOM 1388 C C . GLU B 1 24 ? -6.054 1.608 -16.281 1.00 16.29 21 GLU B C 1
ATOM 1389 O O . GLU B 1 24 ? -6.376 1.579 -15.095 1.00 15.39 21 GLU B O 1
ATOM 1395 N N . PHE B 1 25 ? -5.696 2.733 -16.908 1.00 15.19 22 PHE B N 1
ATOM 1396 C CA . PHE B 1 25 ? -5.666 4.031 -16.216 1.00 14.29 22 PHE B CA 1
ATOM 1397 C C . PHE B 1 25 ? -7.092 4.441 -15.813 1.00 13.86 22 PHE B C 1
ATOM 1398 O O . PHE B 1 25 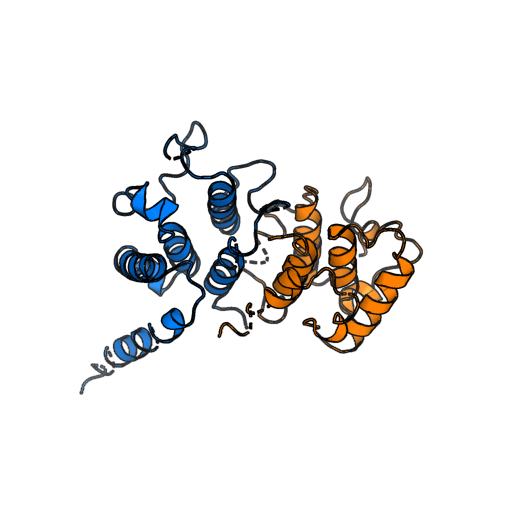? -8.083 3.955 -16.375 1.00 13.67 22 PHE B O 1
ATOM 1406 N N . PHE B 1 26 ? -7.190 5.345 -14.849 1.00 13.91 23 PHE B N 1
ATOM 1407 C CA . PHE B 1 26 ? -8.440 6.039 -14.618 1.00 14.01 23 PHE B CA 1
ATOM 1408 C C . PHE B 1 26 ? -8.771 6.950 -15.802 1.00 13.96 23 PHE B C 1
ATOM 1409 O O . PHE B 1 26 ? -7.916 7.728 -16.242 1.00 14.18 23 PHE B O 1
ATOM 1417 N N . TYR B 1 27 ? -10.007 6.844 -16.297 1.00 13.50 24 TYR B N 1
ATOM 1418 C CA . TYR B 1 27 ? -10.549 7.785 -17.306 1.00 14.35 24 TYR B CA 1
ATOM 1419 C C . TYR B 1 27 ? -11.957 8.176 -16.894 1.00 14.81 24 TYR B C 1
ATOM 1420 O O . TYR B 1 27 ? -12.649 7.376 -16.270 1.00 14.64 24 TYR B O 1
ATOM 1429 N N . VAL B 1 28 ? -12.396 9.377 -17.266 1.00 14.79 25 VAL B N 1
ATOM 1430 C CA . VAL B 1 28 ? -13.744 9.814 -16.923 1.00 15.85 25 VAL B CA 1
ATOM 1431 C C . VAL B 1 28 ? -14.810 9.074 -17.740 1.00 15.95 25 VAL B C 1
ATOM 1432 O O . VAL B 1 28 ? -15.944 8.912 -17.281 1.00 16.50 25 VAL B O 1
ATOM 1436 N N . ASN B 1 29 ? -14.428 8.613 -18.934 1.00 16.26 26 ASN B N 1
ATOM 1437 C CA . ASN B 1 29 ? -15.332 7.882 -19.827 1.00 16.27 26 ASN B CA 1
ATOM 1438 C C . ASN B 1 29 ? -14.529 7.321 -20.993 1.00 16.77 26 ASN B C 1
ATOM 1439 O O . ASN B 1 29 ? -13.318 7.535 -21.060 1.00 15.16 26 ASN B O 1
ATOM 1444 N N . HIS B 1 30 ? -15.180 6.568 -21.887 1.00 17.15 27 HIS B N 1
ATOM 1445 C CA . HIS B 1 30 ? -14.456 5.934 -22.992 1.00 18.08 27 HIS B CA 1
ATOM 1446 C C . HIS B 1 30 ? -13.872 6.962 -23.967 1.00 17.16 27 HIS B C 1
ATOM 1447 O O . HIS B 1 30 ? -12.800 6.745 -24.544 1.00 16.75 27 HIS B O 1
ATOM 1454 N N . GLU B 1 31 ? -14.579 8.072 -24.152 1.00 16.48 28 GLU B N 1
ATOM 1455 C CA . GLU B 1 31 ? -14.103 9.147 -25.024 1.00 16.28 28 GLU B CA 1
ATOM 1456 C C . GLU B 1 31 ? -12.780 9.731 -24.507 1.00 15.35 28 GLU B C 1
ATOM 1457 O O . GLU B 1 31 ? -11.870 10.017 -25.277 1.00 14.64 28 GLU B O 1
ATOM 1463 N N . HIS B 1 32 ? -12.666 9.883 -23.193 1.00 14.16 29 HIS B N 1
ATOM 1464 C CA . HIS B 1 32 ? -11.420 10.374 -22.612 1.00 13.80 29 HIS B CA 1
ATOM 1465 C C . HIS B 1 32 ? -10.279 9.413 -22.982 1.00 13.67 29 HIS B C 1
ATOM 1466 O O . HIS B 1 32 ? -9.208 9.828 -23.447 1.00 12.29 29 HIS B O 1
ATOM 1473 N N . ARG B 1 33 ? -10.538 8.114 -22.828 1.00 13.89 30 ARG B N 1
ATOM 1474 C CA . ARG B 1 33 ? -9.547 7.096 -23.161 1.00 14.27 30 ARG B CA 1
ATOM 1475 C C . ARG B 1 33 ? -9.143 7.092 -24.644 1.00 14.22 30 ARG B C 1
ATOM 1476 O O . ARG B 1 33 ? -7.939 7.077 -24.971 1.00 13.45 30 ARG B O 1
ATOM 1484 N N . GLU B 1 34 ? -10.130 7.087 -25.535 1.00 13.29 31 GLU B N 1
ATOM 1485 C CA . GLU B 1 34 ? -9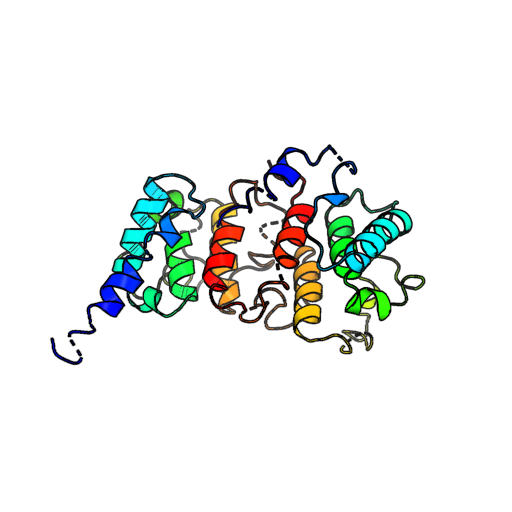.803 7.052 -26.966 1.00 14.12 31 GLU B CA 1
ATOM 1486 C C . GLU B 1 34 ? -9.095 8.336 -27.418 1.00 13.33 31 GLU B C 1
ATOM 1487 O O . GLU B 1 34 ? -8.188 8.272 -28.238 1.00 13.06 31 GLU B O 1
ATOM 1493 N N . ASN B 1 35 ? -9.496 9.485 -26.869 1.00 12.84 32 ASN B N 1
ATOM 1494 C CA . ASN B 1 35 ? -8.831 10.743 -27.204 1.00 12.44 32 ASN B CA 1
ATOM 1495 C C . ASN B 1 35 ? -7.363 10.676 -26.788 1.00 12.17 32 ASN B C 1
ATOM 1496 O O . ASN B 1 35 ? -6.493 11.075 -27.533 1.00 12.19 32 ASN B O 1
ATOM 1501 N N . TYR B 1 36 ? -7.102 10.157 -25.589 1.00 12.58 33 TYR B N 1
ATOM 1502 C CA . TYR B 1 36 ? -5.723 10.071 -25.069 1.00 13.12 33 TYR B CA 1
ATOM 1503 C C . TYR B 1 36 ? -4.832 9.187 -25.952 1.00 13.63 33 TYR B C 1
ATOM 1504 O O . TYR B 1 36 ? -3.724 9.583 -26.332 1.00 13.23 33 TYR B O 1
ATOM 1513 N N . GLU B 1 37 ? -5.338 8.010 -26.310 1.00 14.68 34 GLU B N 1
ATOM 1514 C CA . GLU B 1 37 ? -4.591 7.060 -27.129 1.00 16.19 34 GLU B CA 1
ATOM 1515 C C . GLU B 1 37 ? -4.228 7.702 -28.471 1.00 15.81 34 GLU B C 1
ATOM 1516 O O . GLU B 1 37 ? -3.096 7.579 -28.942 1.00 15.71 34 GLU B O 1
ATOM 1522 N N . ALA B 1 38 ? -5.189 8.431 -29.048 1.00 15.20 35 ALA B N 1
ATOM 1523 C CA . ALA B 1 38 ? -4.968 9.146 -30.297 1.00 14.58 35 ALA B CA 1
ATOM 1524 C C . ALA B 1 38 ? -3.937 10.277 -30.146 1.00 13.90 35 ALA B C 1
ATOM 1525 O O . ALA B 1 38 ? -3.093 10.461 -31.016 1.00 13.42 35 ALA B O 1
ATOM 1527 N N . LEU B 1 39 ? -4.003 11.020 -29.042 1.00 13.70 36 LEU B N 1
ATOM 1528 C CA . LEU B 1 39 ? -3.089 12.142 -28.821 1.00 13.70 36 LEU B CA 1
ATOM 1529 C C . LEU B 1 39 ? -1.640 11.691 -28.642 1.00 14.31 36 LEU B C 1
ATOM 1530 O O . LEU B 1 39 ? -0.731 12.371 -29.085 1.00 14.70 36 LEU B O 1
ATOM 1535 N N . LEU B 1 40 ? -1.457 10.548 -27.983 1.00 14.71 37 LEU B N 1
ATOM 1536 C CA . LEU B 1 40 ? -0.146 9.924 -27.812 1.00 14.94 37 LEU B CA 1
ATOM 1537 C C . LEU B 1 40 ? 0.501 9.570 -29.143 1.00 15.08 37 LEU B C 1
ATOM 1538 O O . LEU B 1 40 ? 1.716 9.659 -29.270 1.00 15.28 37 LEU B O 1
ATOM 1543 N N . ILE B 1 41 ? -0.297 9.159 -30.130 1.00 15.23 38 ILE B N 1
ATOM 1544 C CA . ILE B 1 41 ? 0.241 8.877 -31.468 1.00 15.83 38 ILE B CA 1
ATOM 1545 C C . ILE B 1 41 ? 0.572 10.200 -32.179 1.00 16.20 38 ILE B C 1
ATOM 1546 O O . ILE B 1 41 ? 1.670 10.366 -32.726 1.00 16.53 38 ILE B O 1
ATOM 1551 N N . TYR B 1 42 ? -0.377 11.136 -32.163 1.00 16.23 39 TYR B N 1
ATOM 1552 C CA . TYR B 1 42 ? -0.186 12.467 -32.759 1.00 16.45 39 TYR B CA 1
ATOM 1553 C C . TYR B 1 42 ? 1.052 13.182 -32.217 1.00 16.99 39 TYR B C 1
ATOM 1554 O O . TYR B 1 42 ? 1.831 13.765 -32.987 1.00 15.90 39 TYR B O 1
ATOM 1563 N N . TYR B 1 43 ? 1.221 13.141 -30.897 1.00 16.92 40 TYR B N 1
ATOM 1564 C CA . TYR B 1 43 ? 2.392 13.736 -30.251 1.00 18.62 40 TYR B CA 1
ATOM 1565 C C . TYR B 1 43 ? 3.505 12.704 -29.968 1.00 19.41 40 TYR B C 1
ATOM 1566 O O . TYR B 1 43 ? 4.260 12.864 -29.015 1.00 19.82 40 TYR B O 1
ATOM 1575 N N . LYS B 1 44 ? 3.600 11.651 -30.790 1.00 20.34 41 LYS B N 1
ATOM 1576 C CA . LYS B 1 44 ? 4.473 10.502 -30.482 1.00 20.92 41 LYS B CA 1
ATOM 1577 C C . LYS B 1 44 ? 5.942 10.843 -30.381 1.00 21.50 41 LYS B C 1
ATOM 1578 O O . LYS B 1 44 ? 6.662 10.225 -29.597 1.00 21.68 41 LYS B O 1
ATOM 1584 N N . ASN B 1 45 ? 6.382 11.818 -31.172 1.00 21.90 42 ASN B N 1
ATOM 1585 C CA . ASN B 1 45 ? 7.789 12.233 -31.160 1.00 22.68 42 ASN B CA 1
ATOM 1586 C C . ASN B 1 45 ? 8.235 12.957 -29.885 1.00 22.40 42 ASN B C 1
ATOM 1587 O O . ASN B 1 45 ? 9.427 13.255 -29.737 1.00 22.88 42 ASN B O 1
ATOM 1592 N N . SER B 1 46 ? 7.307 13.217 -28.959 1.00 22.04 43 SER B N 1
ATOM 1593 C CA A SER B 1 46 ? 7.674 13.900 -27.715 0.50 21.79 43 SER B CA 1
ATOM 1594 C CA B SER B 1 46 ? 7.641 13.928 -27.720 0.50 21.83 43 SER B CA 1
ATOM 1595 C C . SER B 1 46 ? 7.139 13.250 -26.445 1.00 21.89 43 SER B C 1
ATOM 1596 O O . SER B 1 46 ? 7.482 13.679 -25.351 1.00 21.61 43 SER B O 1
ATOM 1601 N N . ILE B 1 47 ? 6.330 12.196 -26.592 1.00 22.10 44 ILE B N 1
ATOM 1602 C CA . ILE B 1 47 ? 5.775 11.491 -25.423 1.00 22.61 44 ILE B CA 1
ATOM 1603 C C . ILE B 1 47 ? 6.794 10.715 -24.556 1.00 22.68 44 ILE B C 1
ATOM 1604 O O . ILE B 1 47 ? 6.418 10.228 -23.488 1.00 22.28 44 ILE B O 1
ATOM 1609 N N . ASP B 1 48 ? 8.059 10.581 -24.998 1.00 22.67 45 ASP B N 1
ATOM 1610 C CA . ASP B 1 48 ? 9.110 10.023 -24.123 1.00 22.60 45 ASP B CA 1
ATOM 1611 C C . ASP B 1 48 ? 9.479 11.012 -22.999 1.00 21.23 45 ASP B C 1
ATOM 1612 O O . ASP B 1 48 ? 10.289 10.711 -22.125 1.00 21.72 45 ASP B O 1
ATOM 1617 N N . ASN B 1 49 ? 8.879 12.198 -23.045 1.00 19.32 46 ASN B N 1
ATOM 1618 C CA . ASN B 1 49 ? 8.911 13.154 -21.949 1.00 17.68 46 ASN B CA 1
ATOM 1619 C C . ASN B 1 49 ? 7.623 12.957 -21.119 1.00 16.21 46 ASN B C 1
ATOM 1620 O O . ASN B 1 49 ? 6.524 13.186 -21.635 1.00 15.43 46 ASN B O 1
ATOM 1625 N N . PRO B 1 50 ? 7.741 12.513 -19.844 1.00 15.35 47 PRO B N 1
ATOM 1626 C CA . PRO B 1 50 ? 6.523 12.298 -19.049 1.00 15.33 47 PRO B CA 1
ATOM 1627 C C . PRO B 1 50 ? 5.595 13.505 -18.970 1.00 15.21 47 PRO B C 1
ATOM 1628 O O . PRO B 1 50 ? 4.368 13.335 -18.866 1.00 15.13 47 PRO B O 1
ATOM 1632 N N . ILE B 1 51 ? 6.168 14.711 -19.015 1.00 15.53 48 ILE B N 1
ATOM 1633 C CA . ILE B 1 51 ? 5.353 15.936 -18.963 1.00 15.03 48 ILE B CA 1
ATOM 1634 C C . ILE B 1 51 ? 4.442 16.058 -20.179 1.00 14.71 48 ILE B C 1
ATOM 1635 O O . ILE B 1 51 ? 3.286 16.477 -20.064 1.00 13.89 48 ILE B O 1
ATOM 1640 N N . VAL B 1 52 ? 4.945 15.649 -21.342 1.00 13.67 49 VAL B N 1
ATOM 1641 C CA . VAL B 1 52 ? 4.124 15.651 -22.543 1.00 13.43 49 VAL B CA 1
ATOM 1642 C C . VAL B 1 52 ? 3.031 14.580 -22.489 1.00 13.10 49 VAL B C 1
ATOM 1643 O O . VAL B 1 52 ? 1.901 14.828 -22.905 1.00 13.39 49 VAL B O 1
ATOM 1647 N N . ASP B 1 53 ? 3.373 13.400 -21.976 1.00 13.03 50 ASP B N 1
ATOM 1648 C CA . ASP B 1 53 ? 2.413 12.312 -21.831 1.00 13.20 50 ASP B CA 1
ATOM 1649 C C . ASP B 1 53 ? 1.258 12.786 -20.922 1.00 12.99 50 ASP B C 1
ATOM 1650 O O . ASP B 1 53 ? 0.090 12.714 -21.295 1.00 13.29 50 ASP B O 1
ATOM 1655 N N . GLY B 1 54 ? 1.593 13.304 -19.746 1.00 12.44 51 GLY B N 1
ATOM 1656 C CA . GLY B 1 54 ? 0.591 13.833 -18.816 1.00 12.63 51 GLY B CA 1
ATOM 1657 C C . GLY B 1 54 ? -0.265 14.929 -19.433 1.00 12.02 51 GLY B C 1
ATOM 1658 O O . GLY B 1 54 ? -1.475 14.967 -19.212 1.00 12.85 51 GLY B O 1
ATOM 1659 N N . ALA B 1 55 ? 0.353 15.817 -20.202 1.00 11.90 52 ALA B N 1
ATOM 1660 C CA . ALA B 1 55 ? -0.394 16.884 -20.886 1.00 12.37 52 ALA B CA 1
ATOM 1661 C C . ALA B 1 55 ? -1.442 16.325 -21.862 1.00 12.60 52 ALA B C 1
ATOM 1662 O O . ALA B 1 55 ? -2.563 16.841 -21.929 1.00 12.08 52 ALA B O 1
ATOM 1664 N N . CYS B 1 56 ? -1.071 15.289 -22.617 1.00 13.21 53 CYS B N 1
ATOM 1665 C CA . CYS B 1 56 ? -2.017 14.560 -23.482 1.00 13.75 53 CYS B CA 1
ATOM 1666 C C . CYS B 1 56 ? -3.211 13.996 -22.703 1.00 13.64 53 CYS B C 1
ATOM 1667 O O . CYS B 1 56 ? -4.358 14.047 -23.185 1.00 13.75 53 CYS B O 1
ATOM 1670 N N . TYR B 1 57 ? -2.937 13.466 -21.506 1.00 13.29 54 TYR B N 1
ATOM 1671 C CA . TYR B 1 57 ? -3.966 12.880 -20.657 1.00 12.67 54 TYR B CA 1
ATOM 1672 C C . TYR B 1 57 ? -5.031 13.919 -20.288 1.00 12.59 54 TYR B C 1
ATOM 1673 O O . TYR B 1 57 ? -6.229 13.627 -20.294 1.00 12.42 54 TYR B O 1
ATOM 1682 N N . ILE B 1 58 ? -4.580 15.130 -19.969 1.00 12.60 55 ILE B N 1
ATOM 1683 C CA . ILE B 1 58 ? -5.458 16.257 -19.664 1.00 12.21 55 ILE B CA 1
ATOM 1684 C C . ILE B 1 58 ? -6.173 16.790 -20.919 1.00 12.24 55 ILE B C 1
ATOM 1685 O O . ILE B 1 58 ? -7.388 17.018 -20.912 1.00 11.63 55 ILE B O 1
ATOM 1690 N N . LEU B 1 59 ? -5.414 17.009 -21.988 1.00 11.81 56 LEU B N 1
ATOM 1691 C CA . LEU B 1 59 ? -5.972 17.488 -23.251 1.00 12.23 56 LEU B CA 1
ATOM 1692 C C . LEU B 1 59 ? -7.060 16.537 -23.771 1.00 12.57 56 LEU B C 1
ATOM 1693 O O . LEU B 1 59 ? -8.035 16.972 -24.391 1.00 12.02 56 LEU B O 1
ATOM 1698 N N . ALA B 1 60 ? -6.892 15.245 -23.501 1.00 11.83 57 ALA B N 1
ATOM 1699 C CA . ALA B 1 60 ? -7.875 14.220 -23.887 1.00 12.64 57 ALA B CA 1
ATOM 1700 C C . ALA B 1 60 ? -9.270 14.333 -23.261 1.00 12.90 57 ALA B C 1
ATOM 1701 O O . ALA B 1 60 ? -10.233 13.730 -23.769 1.00 12.74 57 ALA B O 1
ATOM 1703 N N . LEU B 1 61 ? -9.378 15.025 -22.127 1.00 13.25 58 LEU B N 1
ATOM 1704 C CA . LEU B 1 61 ? -10.690 15.196 -21.475 1.00 13.78 58 LEU B CA 1
ATOM 1705 C C . LEU B 1 61 ? -11.683 15.790 -22.489 1.00 14.24 58 LEU B C 1
ATOM 1706 O O . LEU B 1 61 ? -11.391 16.824 -23.090 1.00 14.87 58 LEU B O 1
ATOM 1711 N N . PRO B 1 62 ? -12.833 15.130 -22.705 1.00 14.42 59 PRO B N 1
ATOM 1712 C CA . PRO B 1 62 ? -13.706 15.549 -23.813 1.00 14.56 59 PRO B CA 1
ATOM 1713 C C . PRO B 1 62 ? -14.073 17.049 -23.885 1.00 15.44 59 PRO B C 1
ATOM 1714 O O . PRO B 1 62 ? -14.122 17.602 -24.982 1.00 15.83 59 PRO B O 1
ATOM 1718 N N . GLU B 1 63 ? -14.295 17.712 -22.752 1.00 16.16 60 GLU B N 1
ATOM 1719 C CA . GLU B 1 63 ? -14.624 19.144 -22.798 1.00 17.73 60 GLU B CA 1
ATOM 1720 C C . GLU B 1 63 ? -13.450 19.987 -23.303 1.00 17.32 60 GLU B C 1
ATOM 1721 O O . GLU B 1 63 ? -13.654 21.029 -23.930 1.00 18.41 60 GLU B O 1
ATOM 1727 N N . ILE B 1 64 ? -12.233 19.536 -23.035 1.00 16.42 61 ILE B N 1
ATOM 1728 C CA . ILE B 1 64 ? -11.048 20.249 -23.515 1.00 15.69 61 ILE B CA 1
ATOM 1729 C C . ILE B 1 64 ? -10.778 19.856 -24.966 1.00 15.70 61 ILE B C 1
ATOM 1730 O O . ILE B 1 64 ? -10.702 20.716 -25.860 1.00 16.12 61 ILE B O 1
ATOM 1735 N N . PHE B 1 65 ? -10.647 18.552 -25.189 1.00 15.16 62 PHE B N 1
ATOM 1736 C CA . PHE B 1 65 ? -10.342 18.006 -26.509 1.00 15.57 62 PHE B CA 1
ATOM 1737 C C . PHE B 1 65 ? -11.198 18.639 -27.622 1.00 16.11 62 PHE B C 1
ATOM 1738 O O . PHE B 1 65 ? -10.681 19.043 -28.687 1.00 15.77 62 PHE B O 1
ATOM 1746 N N . ASN B 1 66 ? -12.499 18.705 -27.362 1.00 16.37 63 ASN B N 1
ATOM 1747 C CA . ASN B 1 66 ? -13.470 19.149 -28.348 1.00 17.35 63 ASN B CA 1
ATOM 1748 C C . ASN B 1 66 ? -13.551 20.679 -28.493 1.00 17.92 63 ASN B C 1
ATOM 1749 O O . ASN B 1 66 ? -14.294 21.186 -29.329 1.00 18.04 63 ASN B O 1
ATOM 1754 N N . SER B 1 67 ? -12.751 21.399 -27.707 1.00 18.09 64 SER B N 1
ATOM 1755 C CA . SER B 1 67 ? -12.622 22.856 -27.831 1.00 18.97 64 SER B CA 1
ATOM 1756 C C . SER B 1 67 ? -11.310 23.277 -28.476 1.00 19.06 64 SER B C 1
ATOM 1757 O O . SER B 1 67 ? -11.159 24.426 -28.884 1.00 19.09 64 SER B O 1
ATOM 1760 N N . VAL B 1 68 ? -10.363 22.351 -28.564 1.00 18.64 65 VAL B N 1
ATOM 1761 C CA . VAL B 1 68 ? -9.012 22.683 -28.985 1.00 19.20 65 VAL B CA 1
ATOM 1762 C C . VAL B 1 68 ? -8.779 22.327 -30.447 1.00 19.62 65 VAL B C 1
ATOM 1763 O O . VAL B 1 68 ? -9.154 21.248 -30.895 1.00 19.66 65 VAL B O 1
ATOM 1767 N N . ASP B 1 69 ? -8.170 23.244 -31.187 1.00 20.07 66 ASP B N 1
ATOM 1768 C CA . ASP B 1 69 ? -7.736 22.929 -32.539 1.00 20.83 66 ASP B CA 1
ATOM 1769 C C . ASP B 1 69 ? -6.355 22.297 -32.448 1.00 20.27 66 ASP B C 1
ATOM 1770 O O . ASP B 1 69 ? -5.334 22.984 -32.447 1.00 20.39 66 ASP B O 1
ATOM 1775 N N . VAL B 1 70 ? -6.346 20.972 -32.359 1.00 20.23 67 VAL B N 1
ATOM 1776 C CA . VAL B 1 70 ? -5.134 20.197 -32.095 1.00 19.51 67 VAL B CA 1
ATOM 1777 C C . VAL B 1 70 ? -4.084 20.359 -33.190 1.00 19.35 67 VAL B C 1
ATOM 1778 O O . VAL B 1 70 ? -2.872 20.382 -32.917 1.00 19.01 67 VAL B O 1
ATOM 1782 N N . PHE B 1 71 ? -4.556 20.488 -34.431 1.00 19.25 68 PHE B N 1
ATOM 1783 C CA . PHE B 1 71 ? -3.678 20.635 -35.575 1.00 19.42 68 PHE B CA 1
ATOM 1784 C C . PHE B 1 71 ? -2.904 21.965 -35.553 1.00 19.77 68 PHE B C 1
ATOM 1785 O O . PHE B 1 71 ? -1.907 22.103 -36.254 1.00 20.14 68 PHE B O 1
ATOM 1793 N N . GLU B 1 72 ? -3.357 22.931 -34.753 1.00 19.65 69 GLU B N 1
ATOM 1794 C CA . GLU B 1 72 ? -2.664 24.221 -34.635 1.00 20.68 69 GLU B CA 1
ATOM 1795 C C . GLU B 1 72 ? -1.895 24.384 -33.321 1.00 20.67 69 GLU B C 1
ATOM 1796 O O . GLU B 1 72 ? -1.401 25.475 -33.015 1.00 20.86 69 GLU B O 1
ATOM 1802 N N . SER B 1 73 ? -1.789 23.297 -32.554 1.00 20.73 70 SER B N 1
ATOM 1803 C CA . SER B 1 73 ? -1.142 23.323 -31.241 1.00 20.51 70 SER B CA 1
ATOM 1804 C C . SER B 1 73 ? 0.150 22.486 -31.275 1.00 20.36 70 SER B C 1
ATOM 1805 O O . SER B 1 73 ? 0.108 21.249 -31.283 1.00 19.72 70 SER B O 1
ATOM 1808 N N . GLU B 1 74 ? 1.288 23.182 -31.327 1.00 20.16 71 GLU B N 1
ATOM 1809 C CA . GLU B 1 74 ? 2.609 22.574 -31.538 1.00 21.12 71 GLU B CA 1
ATOM 1810 C C . GLU B 1 74 ? 2.882 21.471 -30.512 1.00 20.61 71 GLU B C 1
ATOM 1811 O O . GLU B 1 74 ? 3.211 20.335 -30.864 1.00 20.42 71 GLU B O 1
ATOM 1817 N N . LEU B 1 75 ? 2.730 21.832 -29.244 1.00 20.17 72 LEU B N 1
ATOM 1818 C CA . LEU B 1 75 ? 2.793 20.886 -28.156 1.00 20.09 72 LEU B CA 1
ATOM 1819 C C . LEU B 1 75 ? 1.395 20.814 -27.528 1.00 19.28 72 LEU B C 1
ATOM 1820 O O . LEU B 1 75 ? 0.522 21.635 -27.849 1.00 18.55 72 LEU B O 1
ATOM 1825 N N . PRO B 1 76 ? 1.156 19.817 -26.661 1.00 18.94 73 PRO B N 1
ATOM 1826 C CA . PRO B 1 76 ? -0.204 19.624 -26.154 1.00 18.31 73 PRO B CA 1
ATOM 1827 C C . PRO B 1 76 ? -0.860 20.845 -25.482 1.00 17.70 73 PRO B C 1
ATOM 1828 O O . PRO B 1 76 ? -2.080 20.940 -25.502 1.00 16.95 73 PRO B O 1
ATOM 1832 N N . PHE B 1 77 ? -0.077 21.754 -24.893 1.00 17.23 74 PHE B N 1
ATOM 1833 C CA . PHE B 1 77 ? -0.648 22.942 -24.239 1.00 17.51 74 PHE B CA 1
ATOM 1834 C C . PHE B 1 77 ? -0.345 24.282 -24.917 1.00 17.74 74 PHE B C 1
ATOM 1835 O O . PHE B 1 77 ? -0.556 25.337 -24.320 1.00 17.51 74 PHE B O 1
ATOM 1843 N N . SER B 1 78 ? 0.131 24.258 -26.157 1.00 18.23 75 SER B N 1
ATOM 1844 C CA . SER B 1 78 ? 0.455 25.504 -26.856 1.00 18.71 75 SER B CA 1
ATOM 1845 C C . SER B 1 78 ? -0.751 26.447 -26.934 1.00 18.70 75 SER B C 1
ATOM 1846 O O . SER B 1 78 ? -0.605 27.674 -26.869 1.00 19.23 75 SER B O 1
ATOM 1849 N N . TRP B 1 79 ? -1.935 25.851 -27.067 1.00 18.82 76 TRP B N 1
ATOM 1850 C CA . TRP B 1 79 ? -3.217 26.565 -27.221 1.00 18.69 76 TRP B CA 1
ATOM 1851 C C . TRP B 1 79 ? -3.672 27.404 -26.006 1.00 18.76 76 TRP B C 1
ATOM 1852 O O . TRP B 1 79 ? -4.582 28.229 -26.127 1.00 18.40 76 TRP B O 1
ATOM 1863 N N . VAL B 1 80 ? -3.059 27.171 -24.847 1.00 18.59 77 VAL B N 1
ATOM 1864 C CA . VAL B 1 80 ? -3.540 27.740 -23.585 1.00 18.96 77 VAL B CA 1
ATOM 1865 C C . VAL B 1 80 ? -3.283 29.245 -23.488 1.00 19.77 77 VAL B C 1
ATOM 1866 O O . VAL B 1 80 ? -4.142 29.994 -23.011 1.00 19.87 77 VAL B O 1
ATOM 1870 N N . TYR B 1 81 ? -2.097 29.670 -23.918 1.00 20.90 78 TYR B N 1
ATOM 1871 C CA . TYR B 1 81 ? -1.682 31.075 -23.826 1.00 23.20 78 TYR B CA 1
ATOM 1872 C C . TYR B 1 81 ? -0.778 31.479 -24.996 1.00 24.44 78 TYR B C 1
ATOM 1873 O O . TYR B 1 81 ? -0.215 30.629 -25.686 1.00 24.35 78 TYR B O 1
ATOM 1882 N N . ASP B 1 82 ? -0.651 32.785 -25.211 1.00 26.40 79 ASP B N 1
ATOM 1883 C CA . ASP B 1 82 ? 0.318 33.321 -26.169 1.00 28.24 79 ASP B CA 1
ATOM 1884 C C . ASP B 1 82 ? 0.960 34.584 -25.599 1.00 29.14 79 ASP B C 1
ATOM 1885 O O . ASP B 1 82 ? 0.907 34.811 -24.389 1.00 29.59 79 ASP B O 1
ATOM 1890 N N . GLU B 1 83 ? 1.567 35.400 -26.459 1.00 30.37 80 GLU B N 1
ATOM 1891 C CA . GLU B 1 83 ? 2.179 36.658 -26.024 1.00 31.18 80 GLU B CA 1
ATOM 1892 C C . GLU B 1 83 ? 1.173 37.608 -25.354 1.00 31.31 80 GLU B C 1
ATOM 1893 O O . GLU B 1 83 ? 1.562 38.468 -24.555 1.00 31.58 80 GLU B O 1
ATOM 1899 N N . ASN B 1 84 ? -0.111 37.432 -25.674 1.00 31.28 81 ASN B N 1
ATOM 1900 C CA . ASN B 1 84 ? -1.196 38.270 -25.136 1.00 30.97 81 ASN B CA 1
ATOM 1901 C C . ASN B 1 84 ? -1.870 37.744 -23.855 1.00 30.48 81 ASN B C 1
ATOM 1902 O O . ASN B 1 84 ? -2.836 38.340 -23.368 1.00 30.88 81 ASN B O 1
ATOM 1907 N N . GLY B 1 85 ? -1.358 36.644 -23.310 1.00 29.50 82 GLY B N 1
ATOM 1908 C CA . GLY B 1 85 ? -1.922 36.027 -22.104 1.00 28.61 82 GLY B CA 1
ATOM 1909 C C . GLY B 1 85 ? -2.765 34.819 -22.465 1.00 27.86 82 GLY B C 1
ATOM 1910 O O . GLY B 1 85 ? -2.645 34.280 -23.573 1.00 27.76 82 GLY B O 1
ATOM 1911 N N . ILE B 1 86 ? -3.634 34.395 -21.549 1.00 27.11 83 ILE B N 1
ATOM 1912 C CA . ILE B 1 86 ? -4.456 33.208 -21.805 1.00 26.29 83 ILE B CA 1
ATOM 1913 C C . ILE B 1 86 ? -5.423 33.426 -22.973 1.00 25.41 83 ILE B C 1
ATOM 1914 O O . ILE B 1 86 ? -5.940 34.531 -23.178 1.00 25.04 83 ILE B O 1
ATOM 1919 N N . THR B 1 87 ? -5.644 32.370 -23.750 1.00 24.31 84 THR B N 1
ATOM 1920 C CA . THR B 1 87 ? -6.420 32.470 -24.988 1.00 23.26 84 THR B CA 1
ATOM 1921 C C . THR B 1 87 ? -7.915 32.318 -24.737 1.00 23.02 84 THR B C 1
ATOM 1922 O O . THR B 1 87 ? -8.333 31.898 -23.648 1.00 22.67 84 THR B O 1
ATOM 1926 N N . GLU B 1 88 ? -8.710 32.641 -25.759 1.00 22.71 85 GLU B N 1
ATOM 1927 C CA . GLU B 1 88 ? -10.164 32.489 -25.711 1.00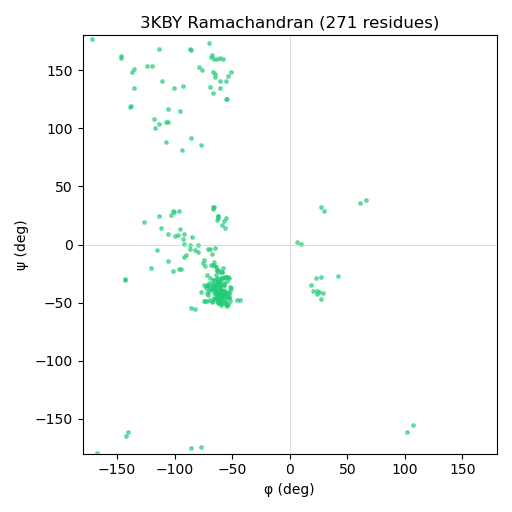 22.75 85 GLU B CA 1
ATOM 1928 C C . GLU B 1 88 ? -10.588 31.045 -25.428 1.00 21.94 85 GLU B C 1
ATOM 1929 O O . GLU B 1 88 ? -11.507 30.805 -24.645 1.00 21.68 85 GLU B O 1
ATOM 1935 N N . THR B 1 89 ? -9.906 30.096 -26.066 1.00 21.27 86 THR B N 1
ATOM 1936 C CA . THR B 1 89 ? -10.166 28.668 -25.868 1.00 20.76 86 THR B CA 1
ATOM 1937 C C . THR B 1 89 ? -10.030 28.280 -24.385 1.00 20.11 86 THR B C 1
ATOM 1938 O O . THR B 1 89 ? -10.897 27.603 -23.834 1.00 19.75 86 THR B O 1
ATOM 1950 N N . LYS B 1 91 ? -10.209 30.378 -21.698 1.00 19.16 88 LYS B N 1
ATOM 1951 C CA . LYS B 1 91 ? -11.268 31.062 -20.951 1.00 19.62 88 LYS B CA 1
ATOM 1952 C C . LYS B 1 91 ? -12.636 30.396 -21.094 1.00 19.12 88 LYS B C 1
ATOM 1953 O O . LYS B 1 91 ? -13.471 30.490 -20.187 1.00 19.56 88 LYS B O 1
ATOM 1959 N N . SER B 1 92 ? -12.858 29.740 -22.230 1.00 18.84 89 SER B N 1
ATOM 1960 C CA . SER B 1 92 ? -14.144 29.124 -22.551 1.00 18.92 89 SER B CA 1
ATOM 1961 C C . SER B 1 92 ? -14.418 27.848 -21.753 1.00 18.45 89 SER B C 1
ATOM 1962 O O . SER B 1 92 ? -15.564 27.420 -21.661 1.00 18.34 89 SER B O 1
ATOM 1965 N N . LEU B 1 93 ? -13.374 27.245 -21.182 1.00 17.67 90 LEU B N 1
ATOM 1966 C CA . LEU B 1 93 ? -13.507 25.989 -20.438 1.00 16.99 90 LEU B CA 1
ATOM 1967 C C . LEU B 1 93 ? -14.119 26.197 -19.045 1.00 16.77 90 LEU B C 1
ATOM 1968 O O . LEU B 1 93 ? -13.937 27.253 -18.430 1.00 16.22 90 LEU B O 1
ATOM 1973 N N . SER B 1 94 ? -14.829 25.189 -18.534 1.00 16.40 91 SER B N 1
ATOM 1974 C CA . SER B 1 94 ? -15.300 25.247 -17.143 1.00 17.17 91 SER B CA 1
ATOM 1975 C C . SER B 1 94 ? -14.125 25.584 -16.223 1.00 16.92 91 SER B C 1
ATOM 1976 O O . SER B 1 94 ? -12.966 25.208 -16.489 1.00 17.46 91 SER B O 1
ATOM 1979 N N . ILE B 1 95 ? -14.421 26.278 -15.137 1.00 16.38 92 ILE B N 1
ATOM 1980 C CA . ILE B 1 95 ? -13.370 26.745 -14.235 1.00 15.90 92 ILE B CA 1
ATOM 1981 C C . ILE B 1 95 ? -12.500 25.604 -13.643 1.00 15.78 92 ILE B C 1
ATOM 1982 O O . ILE B 1 95 ? -11.262 25.702 -13.658 1.00 14.98 92 ILE B O 1
ATOM 1987 N N . PRO B 1 96 ? -13.127 24.512 -13.154 1.00 15.77 93 PRO B N 1
ATOM 1988 C CA . PRO B 1 96 ? -12.282 23.450 -12.580 1.00 15.73 93 PRO B CA 1
ATOM 1989 C C . PRO B 1 96 ? -11.332 22.809 -13.597 1.00 15.55 93 PRO B C 1
ATOM 1990 O O . PRO B 1 96 ? -10.240 22.349 -13.218 1.00 15.79 93 PRO B O 1
ATOM 1994 N N . LEU B 1 97 ? -11.718 22.794 -14.876 1.00 14.63 94 LEU B N 1
ATOM 1995 C CA . LEU B 1 97 ? -10.826 22.299 -15.923 1.00 14.59 94 LEU B CA 1
ATOM 1996 C C . LEU B 1 97 ? -9.687 23.282 -16.187 1.00 14.24 94 LEU B C 1
ATOM 1997 O O . LEU B 1 97 ? -8.545 22.875 -16.419 1.00 13.31 94 LEU B O 1
ATOM 2002 N N . GLN B 1 98 ? -9.987 24.583 -16.134 1.00 13.51 95 GLN B N 1
ATOM 2003 C CA . GLN B 1 98 ? -8.927 25.580 -16.235 1.00 13.82 95 GLN B CA 1
ATOM 2004 C C . GLN B 1 98 ? -7.899 25.379 -15.124 1.00 13.60 95 GLN B C 1
ATOM 2005 O O . GLN B 1 98 ? -6.688 25.476 -15.373 1.00 14.14 95 GLN B O 1
ATOM 2011 N N . TYR B 1 99 ? -8.362 25.061 -13.914 1.00 13.52 96 TYR B N 1
ATOM 2012 C CA . TYR B 1 99 ? -7.440 24.765 -12.825 1.00 13.36 96 TYR B CA 1
ATOM 2013 C C . TYR B 1 99 ? -6.537 23.576 -13.122 1.00 13.70 96 TYR B C 1
ATOM 2014 O O . TYR B 1 99 ? -5.341 23.625 -12.800 1.00 13.25 96 TYR B O 1
ATOM 2023 N N . LEU B 1 100 ? -7.099 22.516 -13.706 1.00 12.96 97 LEU B N 1
ATOM 2024 C CA . LEU B 1 100 ? -6.306 21.318 -14.028 1.00 13.16 97 LEU B CA 1
ATOM 2025 C C . LEU B 1 100 ? -5.226 21.652 -15.044 1.00 13.28 97 LEU B C 1
ATOM 2026 O O . LEU B 1 100 ? -4.070 21.260 -14.888 1.00 12.72 97 LEU B O 1
ATOM 2031 N N . VAL B 1 101 ? -5.602 22.379 -16.088 1.00 13.19 98 VAL B N 1
ATOM 2032 C CA . VAL B 1 101 ? -4.623 22.781 -17.111 1.00 13.87 98 VAL B CA 1
ATOM 2033 C C . VAL B 1 101 ? -3.510 23.657 -16.489 1.00 13.95 98 VAL B C 1
ATOM 2034 O O . VAL B 1 101 ? -2.319 23.468 -16.776 1.00 12.85 98 VAL B O 1
ATOM 2038 N N . ALA B 1 102 ? -3.916 24.606 -15.646 1.00 13.58 99 ALA B N 1
ATOM 2039 C CA . ALA B 1 102 ? -2.970 25.491 -14.967 1.00 14.14 99 ALA B CA 1
ATOM 2040 C C . ALA B 1 102 ? -2.029 24.713 -14.023 1.00 13.95 99 ALA B C 1
ATOM 2041 O O . ALA B 1 102 ? -0.809 24.964 -14.005 1.00 13.46 99 ALA B O 1
ATOM 2043 N N . ALA B 1 103 ? -2.585 23.779 -13.247 1.00 12.94 100 ALA B N 1
ATOM 2044 C CA . ALA B 1 103 ? -1.749 22.915 -12.394 1.00 13.23 100 ALA B CA 1
ATOM 2045 C C . ALA B 1 103 ? -0.714 22.126 -13.198 1.00 12.73 100 ALA B C 1
ATOM 2046 O O . ALA B 1 103 ? 0.435 22.005 -12.781 1.00 12.48 100 ALA B O 1
ATOM 2048 N N . ALA B 1 104 ? -1.116 21.607 -14.360 1.00 13.01 101 ALA B N 1
ATOM 2049 C CA . ALA B 1 104 ? -0.185 20.881 -15.239 1.00 13.19 101 ALA B CA 1
ATOM 2050 C C . ALA B 1 104 ? 0.930 21.803 -15.756 1.00 13.78 101 ALA B C 1
ATOM 2051 O O . ALA B 1 104 ? 2.111 21.429 -15.792 1.00 14.13 101 ALA B O 1
ATOM 2053 N N . LEU B 1 105 ? 0.554 23.015 -16.146 1.00 13.21 102 LEU B N 1
ATOM 2054 C CA . LEU B 1 105 ? 1.528 24.012 -16.574 1.00 13.35 102 LEU B CA 1
ATOM 2055 C C . LEU B 1 105 ? 2.472 24.378 -15.438 1.00 13.78 102 LEU B C 1
ATOM 2056 O O . LEU B 1 105 ? 3.663 24.606 -15.672 1.00 13.60 102 LEU B O 1
ATOM 2061 N N . GLU B 1 106 ? 1.959 24.377 -14.209 1.00 14.12 103 GLU B N 1
ATOM 2062 C CA . GLU B 1 106 ? 2.794 24.663 -13.032 1.00 14.52 103 GLU B CA 1
ATOM 2063 C C . GLU B 1 106 ? 3.898 23.625 -12.806 1.00 14.30 103 GLU B C 1
ATOM 2064 O O . GLU B 1 106 ? 4.956 23.956 -12.257 1.00 14.10 103 GLU B O 1
ATOM 2070 N N . VAL B 1 107 ? 3.683 22.396 -13.278 1.00 14.26 104 VAL B N 1
ATOM 2071 C CA . VAL B 1 107 ? 4.712 21.350 -13.230 1.00 15.06 104 VAL B CA 1
ATOM 2072 C C . VAL B 1 107 ? 5.956 21.755 -14.049 1.00 15.87 104 VAL B C 1
ATOM 2073 O O . VAL B 1 107 ? 7.095 21.396 -13.702 1.00 15.71 104 VAL B O 1
ATOM 2077 N N . THR B 1 108 ? 5.739 22.519 -15.118 1.00 15.98 105 THR B N 1
ATOM 2078 C CA . THR B 1 108 ? 6.852 23.034 -15.938 1.00 16.73 105 THR B CA 1
ATOM 2079 C C . THR B 1 108 ? 7.271 24.448 -15.534 1.00 16.85 105 THR B C 1
ATOM 2080 O O . THR B 1 108 ? 7.993 25.122 -16.281 1.00 17.03 105 THR B O 1
ATOM 2084 N N . ASP B 1 109 ? 6.794 24.891 -14.372 1.00 16.83 106 ASP B N 1
ATOM 2085 C CA . ASP B 1 109 ? 7.082 26.220 -13.821 1.00 17.13 106 ASP B CA 1
ATOM 2086 C C . ASP B 1 109 ? 6.584 27.344 -14.729 1.00 17.06 106 ASP B C 1
ATOM 2087 O O . ASP B 1 109 ? 7.229 28.392 -14.856 1.00 16.91 106 ASP B O 1
ATOM 2092 N N . VAL B 1 110 ? 5.438 27.102 -15.370 1.00 16.94 107 VAL B N 1
ATOM 2093 C CA . VAL B 1 110 ? 4.690 28.142 -16.076 1.00 17.44 107 VAL B CA 1
ATOM 2094 C C . VAL B 1 110 ? 3.479 28.461 -15.208 1.00 18.14 107 VAL B C 1
ATOM 2095 O O . VAL B 1 110 ? 2.642 27.594 -14.969 1.00 18.01 107 VAL B O 1
ATOM 2099 N N . ASN B 1 111 ? 3.397 29.697 -14.721 1.00 18.70 108 ASN B N 1
ATOM 2100 C CA . ASN B 1 111 ? 2.378 30.045 -13.730 1.00 19.69 108 ASN B CA 1
ATOM 2101 C C . ASN B 1 111 ? 1.408 31.097 -14.248 1.00 19.30 108 ASN B C 1
ATOM 2102 O O . ASN B 1 111 ? 1.713 32.287 -14.269 1.00 20.68 108 ASN B O 1
ATOM 2107 N N . ILE B 1 112 ? 0.238 30.647 -14.683 1.00 18.76 109 ILE B N 1
ATOM 2108 C CA . ILE B 1 112 ? -0.689 31.532 -15.381 1.00 18.29 109 ILE B CA 1
ATOM 2109 C C . ILE B 1 112 ? -1.777 32.154 -14.490 1.00 17.49 109 ILE B C 1
ATOM 2110 O O . ILE B 1 112 ? -2.359 33.184 -14.866 1.00 16.50 109 ILE B O 1
ATOM 2115 N N . PHE B 1 113 ? -2.044 31.537 -13.332 1.00 16.26 110 PHE B N 1
ATOM 2116 C CA . PHE B 1 113 ? -3.075 32.033 -12.415 1.00 15.97 110 PHE B CA 1
ATOM 2117 C C . PHE B 1 113 ? -2.495 32.396 -11.059 1.00 15.35 110 PHE B C 1
ATOM 2118 O O . PHE B 1 113 ? -1.469 31.830 -10.634 1.00 14.53 110 PHE B O 1
ATOM 2126 N N . LYS B 1 114 ? -3.178 33.324 -10.392 1.00 14.83 111 LYS B N 1
ATOM 2127 C CA . LYS B 1 114 ? -2.907 33.697 -8.999 1.00 14.93 111 LYS B CA 1
ATOM 2128 C C . LYS B 1 114 ? -4.246 33.886 -8.293 1.00 14.81 111 LYS B C 1
ATOM 2129 O O . LYS B 1 114 ? -5.049 34.723 -8.707 1.00 14.90 111 LYS B O 1
ATOM 2135 N N . PRO B 1 115 ? -4.527 33.079 -7.260 1.00 14.71 112 PRO B N 1
ATOM 2136 C CA . PRO B 1 115 ? -3.780 31.922 -6.772 1.00 14.52 112 PRO B CA 1
ATOM 2137 C C . PRO B 1 115 ? -3.609 30.867 -7.870 1.00 13.80 112 PRO B C 1
ATOM 2138 O O . PRO B 1 115 ? -4.361 30.853 -8.846 1.00 13.77 112 PRO B O 1
ATOM 2142 N N . SER B 1 116 ? -2.619 29.996 -7.697 1.00 13.74 113 SER B N 1
ATOM 2143 C CA . SER B 1 116 ? -2.269 28.992 -8.695 1.00 13.55 113 SER B CA 1
ATOM 2144 C C . SER B 1 116 ? -3.380 27.974 -8.970 1.00 13.30 113 SER B C 1
ATOM 2145 O O . SER B 1 116 ? -4.308 27.797 -8.168 1.00 13.23 113 SER B O 1
ATOM 2148 N N . GLY B 1 117 ? -3.282 27.323 -10.124 1.00 12.65 114 GLY B N 1
ATOM 2149 C CA . GLY B 1 117 ? -4.179 26.217 -10.489 1.00 13.30 114 GLY B CA 1
ATOM 2150 C C . GLY B 1 117 ? -4.223 25.144 -9.416 1.00 13.36 114 GLY B C 1
ATOM 2151 O O . GLY B 1 117 ? -5.303 24.682 -9.040 1.00 13.11 114 GLY B O 1
ATOM 2152 N N . PHE B 1 118 ? -3.049 24.772 -8.909 1.00 12.63 115 PHE B N 1
ATOM 2153 C CA . PHE B 1 118 ? -2.944 23.792 -7.811 1.00 13.07 115 PHE B CA 1
ATOM 2154 C C . PHE B 1 118 ? -3.691 24.261 -6.544 1.00 12.88 115 PHE B C 1
ATOM 2155 O O . PHE B 1 118 ? -4.468 23.510 -5.963 1.00 12.90 115 PHE B O 1
ATOM 2163 N N . THR B 1 119 ? -3.456 25.503 -6.129 1.00 12.79 116 THR B N 1
ATOM 2164 C CA . THR B 1 119 ? -4.115 26.056 -4.946 1.00 13.52 116 THR B CA 1
ATOM 2165 C C . THR B 1 119 ? -5.633 26.037 -5.119 1.00 13.29 116 THR B C 1
ATOM 2166 O O . THR B 1 119 ? -6.359 25.561 -4.240 1.00 13.33 116 THR B O 1
ATOM 2178 N N . GLY B 1 121 ? -7.491 24.354 -7.236 1.00 13.55 118 GLY B N 1
ATOM 2179 C CA . GLY B 1 121 ? -7.981 22.992 -7.401 1.00 13.04 118 GLY B CA 1
ATOM 2180 C C . GLY B 1 121 ? -8.099 22.273 -6.070 1.00 13.17 118 GLY B C 1
ATOM 2181 O O . GLY B 1 121 ? -9.091 21.599 -5.800 1.00 13.10 118 GLY B O 1
ATOM 2190 N N . ASN B 1 123 ? -8.775 23.520 -3.346 1.00 13.21 120 ASN B N 1
ATOM 2191 C CA . ASN B 1 123 ? -9.895 24.049 -2.573 1.00 13.47 120 ASN B CA 1
ATOM 2192 C C . ASN B 1 123 ? -11.258 23.864 -3.232 1.00 13.78 120 ASN B C 1
ATOM 2193 O O . ASN B 1 123 ? -12.265 24.286 -2.673 1.00 13.60 120 ASN B O 1
ATOM 2198 N N . ASN B 1 124 ? -11.294 23.222 -4.397 1.00 14.19 121 ASN B N 1
ATOM 2199 C CA . ASN B 1 124 ? -12.511 23.203 -5.215 1.00 14.76 121 ASN B CA 1
ATOM 2200 C C . ASN B 1 124 ? -12.844 21.921 -5.968 1.00 14.58 121 ASN B C 1
ATOM 2201 O O . ASN B 1 124 ? -14.023 21.676 -6.229 1.00 14.45 121 ASN B O 1
ATOM 2206 N N . TRP B 1 125 ? -11.830 21.140 -6.360 1.00 14.17 122 TRP B N 1
ATOM 2207 C CA . TRP B 1 125 ? -12.060 19.989 -7.247 1.00 13.90 122 TRP B CA 1
ATOM 2208 C C . TRP B 1 125 ? -12.990 18.955 -6.649 1.00 13.67 122 TRP B C 1
ATOM 2209 O O . TRP B 1 125 ? -12.917 18.666 -5.445 1.00 13.80 122 TRP B O 1
ATOM 2220 N N . ASN B 1 126 ? -13.859 18.386 -7.490 1.00 13.88 123 ASN B N 1
ATOM 2221 C CA . ASN B 1 126 ? -14.762 17.334 -7.034 1.00 13.80 123 ASN B CA 1
ATOM 2222 C C . ASN B 1 126 ? -14.026 15.997 -7.130 1.00 13.72 123 ASN B C 1
ATOM 2223 O O . ASN B 1 126 ? -12.826 15.969 -7.461 1.00 12.93 123 ASN B O 1
ATOM 2228 N N . ILE B 1 127 ? -14.723 14.899 -6.843 1.00 13.67 124 ILE B N 1
ATOM 2229 C CA . ILE B 1 127 ? -14.094 13.567 -6.869 1.00 14.16 124 ILE B CA 1
ATOM 2230 C C . ILE B 1 127 ? -13.522 13.209 -8.247 1.00 13.78 124 ILE B C 1
ATOM 2231 O O . ILE B 1 127 ? -12.356 12.800 -8.351 1.00 12.95 124 ILE B O 1
ATOM 2236 N N . ALA B 1 128 ? -14.340 13.344 -9.292 1.00 13.59 125 ALA B N 1
ATOM 2237 C CA . ALA B 1 128 ? -13.871 13.071 -10.662 1.00 13.50 125 ALA B CA 1
ATOM 2238 C C . ALA B 1 128 ? -12.619 13.886 -11.012 1.00 13.40 125 ALA B C 1
ATOM 2239 O O . ALA B 1 128 ? -11.657 13.354 -11.556 1.00 13.07 125 ALA B O 1
ATOM 2241 N N . GLN B 1 129 ? -12.632 15.164 -10.669 1.00 12.73 126 GLN B N 1
ATOM 2242 C CA . GLN B 1 129 ? -11.498 16.045 -10.915 1.00 13.24 126 GLN B CA 1
ATOM 2243 C C . GLN B 1 129 ? -10.257 15.674 -10.093 1.00 12.83 126 GLN B C 1
ATOM 2244 O O . GLN B 1 129 ? -9.145 15.720 -10.610 1.00 12.74 126 GLN B O 1
ATOM 2258 N N . ARG B 1 131 ? -9.559 12.611 -9.174 1.00 12.74 128 ARG B N 1
ATOM 2259 C CA . ARG B 1 131 ? -9.077 11.381 -9.778 1.00 12.57 128 ARG B CA 1
ATOM 2260 C C . ARG B 1 131 ? -8.291 11.682 -11.055 1.00 12.62 128 ARG B C 1
ATOM 2261 O O . ARG B 1 131 ? -7.247 11.080 -11.305 1.00 12.52 128 ARG B O 1
ATOM 2269 N N . ILE B 1 132 ? -8.772 12.640 -11.842 1.00 12.62 129 ILE B N 1
ATOM 2270 C CA . ILE B 1 132 ? -8.038 13.084 -13.050 1.00 12.73 129 ILE B CA 1
ATOM 2271 C C . ILE B 1 132 ? -6.673 13.614 -12.614 1.00 13.27 129 ILE B C 1
ATOM 2272 O O . ILE B 1 132 ? -5.647 13.233 -13.177 1.00 12.18 129 ILE B O 1
ATOM 2277 N N . PHE B 1 133 ? -6.682 14.491 -11.606 1.00 12.58 130 PHE B N 1
ATOM 2278 C CA . PHE B 1 133 ? -5.460 15.069 -11.069 1.00 12.70 130 PHE B CA 1
ATOM 2279 C C . PHE B 1 133 ? -4.486 13.966 -10.616 1.00 12.61 130 PHE B C 1
ATOM 2280 O O . PHE B 1 133 ? -3.307 13.981 -10.993 1.00 12.52 130 PHE B O 1
ATOM 2288 N N . TRP B 1 134 ? -4.978 13.012 -9.834 1.00 12.52 131 TRP B N 1
ATOM 2289 C CA . TRP B 1 134 ? -4.111 11.949 -9.317 1.00 11.87 131 TRP B CA 1
ATOM 2290 C C . TRP B 1 134 ? -3.528 11.089 -10.439 1.00 12.40 131 TRP B C 1
ATOM 2291 O O . TRP B 1 134 ? -2.323 10.801 -10.453 1.00 12.52 131 TRP B O 1
ATOM 2302 N N . GLN B 1 135 ? -4.377 10.686 -11.378 1.00 11.18 132 GLN B N 1
ATOM 2303 C CA . GLN B 1 135 ? -3.888 9.891 -12.504 1.00 11.62 132 GLN B CA 1
ATOM 2304 C C . GLN B 1 135 ? -2.870 10.667 -13.359 1.00 11.39 132 GLN B C 1
ATOM 2305 O O . GLN B 1 135 ? -1.839 10.102 -13.779 1.00 11.40 132 GLN B O 1
ATOM 2311 N N . TYR B 1 136 ? -3.144 11.955 -13.583 1.00 10.61 133 TYR B N 1
ATOM 2312 C CA . TYR B 1 136 ? -2.162 12.847 -14.212 1.00 11.39 133 TYR B CA 1
ATOM 2313 C C . TYR B 1 136 ? -0.803 12.823 -13.490 1.00 11.41 133 TYR B C 1
ATOM 2314 O O . TYR B 1 136 ? 0.242 12.603 -14.121 1.00 12.12 133 TYR B O 1
ATOM 2323 N N . THR B 1 137 ? -0.817 13.010 -12.167 1.00 11.16 134 THR B N 1
ATOM 2324 C CA . THR B 1 137 ? 0.440 13.043 -11.386 1.00 11.92 134 THR B CA 1
ATOM 2325 C C . THR B 1 137 ? 1.263 11.736 -11.467 1.00 11.63 134 THR B C 1
ATOM 2326 O O . THR B 1 137 ? 2.490 11.764 -11.439 1.00 11.86 134 THR B O 1
ATOM 2330 N N . ALA B 1 138 ? 0.578 10.603 -11.611 1.00 11.71 135 ALA B N 1
ATOM 2331 C CA . ALA B 1 138 ? 1.247 9.302 -11.669 1.00 11.82 135 ALA B CA 1
ATOM 2332 C C . ALA B 1 138 ? 1.976 9.154 -13.000 1.00 12.27 135 ALA B C 1
ATOM 2333 O O . ALA B 1 138 ? 3.079 8.588 -13.081 1.00 12.48 135 ALA B O 1
ATOM 2335 N N . ILE B 1 139 ? 1.375 9.722 -14.038 1.00 12.14 136 ILE B N 1
ATOM 2336 C CA . ILE B 1 139 ? 1.998 9.738 -15.351 1.00 11.91 136 ILE B CA 1
ATOM 2337 C C . ILE B 1 139 ? 3.253 10.621 -15.304 1.00 12.21 136 ILE B C 1
ATOM 2338 O O . ILE B 1 139 ? 4.347 10.202 -15.729 1.00 11.64 136 ILE B O 1
ATOM 2343 N N . ILE B 1 140 ? 3.106 11.827 -14.751 1.00 11.79 137 ILE B N 1
ATOM 2344 C CA . ILE B 1 140 ? 4.219 12.779 -14.644 1.00 12.45 137 ILE B CA 1
ATOM 2345 C C . ILE B 1 140 ? 5.410 12.199 -13.886 1.00 11.98 137 ILE B C 1
ATOM 2346 O O . ILE B 1 140 ? 6.556 12.406 -14.275 1.00 12.09 137 ILE B O 1
ATOM 2351 N N . ARG B 1 141 ? 5.122 11.443 -12.826 1.00 11.83 138 ARG B N 1
ATOM 2352 C CA . ARG B 1 141 ? 6.145 10.869 -11.974 1.00 11.90 138 ARG B CA 1
ATOM 2353 C C . ARG B 1 141 ? 6.386 9.384 -12.280 1.00 11.98 138 ARG B C 1
ATOM 2354 O O . ARG B 1 141 ? 6.797 8.626 -11.413 1.00 12.50 138 ARG B O 1
ATOM 2362 N N . LYS B 1 142 ? 6.165 8.977 -13.528 1.00 11.90 139 LYS B N 1
ATOM 2363 C CA . LYS B 1 142 ? 6.351 7.564 -13.885 1.00 12.35 139 LYS B CA 1
ATOM 2364 C C . LYS B 1 142 ? 7.793 7.053 -13.627 1.00 13.25 139 LYS B C 1
ATOM 2365 O O . LYS B 1 142 ? 8.004 5.849 -13.430 1.00 13.74 139 LYS B O 1
ATOM 2371 N N . GLU B 1 143 ? 8.760 7.964 -13.602 1.00 13.40 140 GLU B N 1
ATOM 2372 C CA . GLU B 1 143 ? 10.167 7.591 -13.357 1.00 15.30 140 GLU B CA 1
ATOM 2373 C C . GLU B 1 143 ? 10.557 7.522 -11.879 1.00 15.08 140 GLU B C 1
ATOM 2374 O O . GLU B 1 143 ? 11.712 7.184 -11.565 1.00 15.84 140 GLU B O 1
ATOM 2380 N N . ALA B 1 144 ? 9.609 7.816 -10.983 1.00 15.17 141 ALA B N 1
ATOM 2381 C CA . ALA B 1 144 ? 9.872 7.781 -9.537 1.00 15.50 141 ALA B CA 1
ATOM 2382 C C . ALA B 1 144 ? 10.188 6.369 -9.096 1.00 16.25 141 ALA B C 1
ATOM 2383 O O . ALA B 1 144 ? 9.664 5.414 -9.662 1.00 16.31 141 ALA B O 1
ATOM 2385 N N . LEU B 1 145 ? 11.059 6.254 -8.093 1.00 17.21 142 LEU B N 1
ATOM 2386 C CA . LEU B 1 145 ? 11.515 4.941 -7.613 1.00 17.62 142 LEU B CA 1
ATOM 2387 C C . LEU B 1 145 ? 11.205 4.727 -6.130 1.00 17.66 142 LEU B C 1
ATOM 2388 O O . LEU B 1 145 ? 11.333 3.601 -5.623 1.00 17.33 142 LEU B O 1
#

Radius of gyration: 20.19 Å; Cα contacts (8 Å, |Δi|>4): 327; chains: 2; bounding box: 50×40×63 Å